Protein AF-A0A520CAX9-F1 (afdb_monomer_lite)

pLDDT: mean 79.21, std 13.74, range [36.41, 93.19]

Foldseek 3Di:
DDQDPLLVLLVVLLVLLLVLVLLLLLLQLVLVLLLVLLCCCQPVVDDPVCSVVSSVVSSVVVCVVVPSVVDDSVVSLCVCLVPPCQLVSLSVLSVDDPVVDDPVSVVSVVSVSVCSVVDDRDCVSVVSNVVSVVSSVVSVVNSVVSVPPPRPPPPPPPVPPPVVCPPCPPDDDDPFWDAKKKWKAADVVVVDHIDIDRDPDDDGDPPIDMDIDIHTPDDDDD

Radius of gyration: 36.96 Å; chains: 1; bounding box: 60×33×117 Å

Structure (mmCIF, N/CA/C/O backbone):
data_AF-A0A520CAX9-F1
#
_entry.id   AF-A0A520CAX9-F1
#
loop_
_atom_site.group_PDB
_atom_site.id
_atom_site.type_symbol
_atom_site.label_atom_id
_atom_site.label_alt_id
_atom_site.label_comp_id
_atom_site.label_asym_id
_atom_site.label_entity_id
_atom_site.label_seq_id
_atom_site.pdbx_PDB_ins_code
_atom_site.Cartn_x
_atom_site.Cartn_y
_atom_site.Cartn_z
_atom_site.occupancy
_atom_site.B_iso_or_equiv
_atom_site.auth_seq_id
_atom_site.auth_comp_id
_atom_site.auth_asym_id
_atom_site.auth_atom_id
_atom_site.pdbx_PDB_model_num
ATOM 1 N N . MET A 1 1 ? -26.763 11.384 16.421 1.00 44.41 1 MET A N 1
ATOM 2 C CA . MET A 1 1 ? -25.773 10.394 16.889 1.00 44.41 1 MET A CA 1
ATOM 3 C C . MET A 1 1 ? -24.519 11.154 17.277 1.00 44.41 1 MET A C 1
ATOM 5 O O . MET A 1 1 ? -23.872 11.709 16.395 1.00 44.41 1 MET A O 1
ATOM 9 N N . GLN A 1 2 ? -24.250 11.301 18.575 1.00 48.00 2 GLN A N 1
ATOM 10 C CA . GLN A 1 2 ? -22.969 11.834 19.042 1.00 48.00 2 GLN A CA 1
ATOM 11 C C . GLN A 1 2 ? -21.940 10.718 18.853 1.00 48.00 2 GLN A C 1
ATOM 13 O O . GLN A 1 2 ? -22.150 9.612 19.332 1.00 48.00 2 GLN A O 1
ATOM 18 N N . LYS A 1 3 ? -20.893 10.965 18.063 1.00 59.03 3 LYS A N 1
ATOM 19 C CA . LYS A 1 3 ? -19.806 9.995 17.897 1.00 59.03 3 LYS A CA 1
ATOM 20 C C . LYS A 1 3 ? -18.967 10.007 19.171 1.00 59.03 3 LYS A C 1
ATOM 22 O O . LYS A 1 3 ? -18.494 11.080 19.543 1.00 59.03 3 LYS A O 1
ATOM 27 N N . THR A 1 4 ? -18.784 8.847 19.792 1.00 77.00 4 THR A N 1
ATOM 28 C CA . THR A 1 4 ? -17.891 8.654 20.942 1.00 77.00 4 THR A CA 1
ATOM 29 C C . THR A 1 4 ? -16.438 8.961 20.567 1.00 77.00 4 THR A C 1
ATOM 31 O O . THR A 1 4 ? -16.042 8.872 19.394 1.00 77.00 4 THR A O 1
ATOM 34 N N . GLU A 1 5 ? -15.630 9.372 21.546 1.00 83.81 5 GLU A N 1
ATOM 35 C CA . GLU A 1 5 ? -14.220 9.710 21.319 1.00 83.81 5 GLU A CA 1
ATOM 36 C C . GLU A 1 5 ? -13.429 8.493 20.816 1.00 83.81 5 GLU A C 1
ATOM 38 O O . GLU A 1 5 ? -12.617 8.621 19.890 1.00 83.81 5 GLU A O 1
ATOM 43 N N . GLY A 1 6 ? -13.746 7.297 21.326 1.00 85.56 6 GLY A N 1
ATOM 44 C CA . GLY A 1 6 ? -13.167 6.030 20.892 1.00 85.56 6 GLY A CA 1
ATOM 45 C C . GLY A 1 6 ? -13.388 5.718 19.412 1.00 85.56 6 GLY A C 1
ATOM 46 O O . GLY A 1 6 ? -12.440 5.374 18.697 1.00 85.56 6 GLY A O 1
ATOM 47 N N . LEU A 1 7 ? -14.609 5.915 18.908 1.00 88.50 7 LEU A N 1
ATOM 48 C CA . LEU A 1 7 ? -14.934 5.686 17.497 1.00 88.50 7 LEU A CA 1
ATOM 49 C C . LEU A 1 7 ? -14.143 6.632 16.586 1.00 88.50 7 LEU A C 1
ATOM 51 O O . LEU A 1 7 ? -13.604 6.218 15.553 1.00 88.50 7 LEU A O 1
ATOM 55 N N . ASN A 1 8 ? -14.031 7.905 16.972 1.00 89.38 8 ASN A N 1
ATOM 56 C CA . ASN A 1 8 ? -13.240 8.887 16.230 1.00 89.38 8 ASN A CA 1
ATOM 57 C C . ASN A 1 8 ? -11.747 8.528 16.231 1.00 89.38 8 ASN A C 1
ATOM 59 O O . ASN A 1 8 ? -11.072 8.680 15.207 1.00 89.38 8 ASN A O 1
ATOM 63 N N . TRP A 1 9 ? -11.226 8.009 17.343 1.00 89.69 9 TRP A N 1
ATOM 64 C CA . TRP A 1 9 ? -9.847 7.538 17.424 1.00 89.69 9 TRP A CA 1
ATOM 65 C C . TRP A 1 9 ? -9.584 6.350 16.489 1.00 89.69 9 TRP A C 1
ATOM 67 O O . TRP A 1 9 ? -8.652 6.413 15.679 1.00 89.69 9 TRP A O 1
ATOM 77 N N . ILE A 1 10 ? -10.445 5.324 16.505 1.00 90.81 10 ILE A N 1
ATOM 78 C CA . ILE A 1 10 ? -10.358 4.179 15.584 1.00 90.81 10 ILE A CA 1
ATOM 79 C C . ILE A 1 10 ? -10.453 4.645 14.124 1.00 90.81 10 ILE A C 1
ATOM 81 O O . ILE A 1 10 ? -9.675 4.206 13.272 1.00 90.81 10 ILE A O 1
ATOM 85 N N . HIS A 1 11 ? -11.357 5.582 13.824 1.00 90.94 11 HIS A N 1
ATOM 86 C CA . HIS A 1 11 ? -11.480 6.169 12.493 1.00 90.94 11 HIS A CA 1
ATOM 87 C C . HIS A 1 11 ? -10.184 6.853 12.044 1.00 90.94 11 HIS A C 1
ATOM 89 O O . HIS A 1 11 ? -9.695 6.598 10.942 1.00 90.94 11 HIS A O 1
ATOM 95 N N . ASN A 1 12 ? -9.586 7.678 12.901 1.00 89.94 12 ASN A N 1
ATOM 96 C CA . ASN A 1 12 ? -8.327 8.355 12.606 1.00 89.94 12 ASN A CA 1
ATOM 97 C C . ASN A 1 12 ? -7.172 7.366 12.412 1.00 89.94 12 ASN A C 1
ATOM 99 O O . ASN A 1 12 ? -6.337 7.558 11.523 1.00 89.94 12 ASN A O 1
ATOM 103 N N . LEU A 1 13 ? -7.125 6.297 13.210 1.00 89.19 13 LEU A N 1
ATOM 104 C CA . LEU A 1 13 ? -6.105 5.259 13.095 1.00 89.19 13 LEU A CA 1
ATOM 105 C C . LEU A 1 13 ? -6.248 4.481 11.779 1.00 89.19 13 LEU A C 1
ATOM 107 O O . LEU A 1 13 ? -5.259 4.309 11.062 1.00 89.19 13 LEU A O 1
ATOM 111 N N . ARG A 1 14 ? -7.481 4.125 11.397 1.00 90.69 14 ARG A N 1
ATOM 112 C CA . ARG A 1 14 ? -7.801 3.525 10.094 1.00 90.69 14 ARG A CA 1
ATOM 113 C C . ARG A 1 14 ? -7.356 4.419 8.939 1.00 90.69 14 ARG A C 1
ATOM 115 O O . ARG A 1 14 ? -6.670 3.956 8.030 1.00 90.69 14 ARG A O 1
ATOM 122 N N . THR A 1 15 ? -7.722 5.697 8.974 1.00 89.00 15 THR A N 1
ATOM 123 C CA . THR A 1 15 ? -7.398 6.655 7.910 1.00 89.00 15 THR A CA 1
ATOM 124 C C . THR A 1 15 ? -5.890 6.826 7.761 1.00 89.00 15 THR A C 1
ATOM 126 O O . THR A 1 15 ? -5.373 6.728 6.649 1.00 89.00 15 THR A O 1
ATOM 129 N N . LYS A 1 16 ? -5.152 6.973 8.870 1.00 88.88 16 LYS A N 1
ATOM 130 C CA . LYS A 1 16 ? -3.681 6.983 8.847 1.00 88.88 16 LYS A CA 1
ATOM 131 C C . LYS A 1 16 ? -3.138 5.709 8.208 1.00 88.88 16 LYS A C 1
ATOM 133 O O . LYS A 1 16 ? -2.288 5.792 7.326 1.00 88.88 16 LYS A O 1
ATOM 138 N N . TRP A 1 17 ? -3.636 4.541 8.607 1.00 88.94 17 TRP A N 1
ATOM 139 C CA . TRP A 1 17 ? -3.165 3.266 8.074 1.00 88.94 17 TRP A CA 1
ATOM 140 C C . TRP A 1 17 ? -3.362 3.151 6.559 1.00 88.94 17 TRP A C 1
ATOM 142 O O . TRP A 1 17 ? -2.426 2.788 5.843 1.00 88.94 17 TRP A O 1
ATOM 152 N N . ILE A 1 18 ? -4.542 3.538 6.069 1.00 89.56 18 ILE A N 1
ATOM 153 C CA . ILE A 1 18 ? -4.872 3.585 4.640 1.00 89.56 18 ILE A CA 1
ATOM 154 C C . ILE A 1 18 ? -3.940 4.551 3.901 1.00 89.56 18 ILE A C 1
ATOM 156 O O . ILE A 1 18 ? -3.357 4.167 2.889 1.00 89.56 18 ILE A O 1
ATOM 160 N N . ILE A 1 19 ? -3.738 5.767 4.421 1.00 90.00 19 ILE A N 1
ATOM 161 C CA . ILE A 1 19 ? -2.861 6.779 3.812 1.00 90.00 19 ILE A CA 1
ATOM 162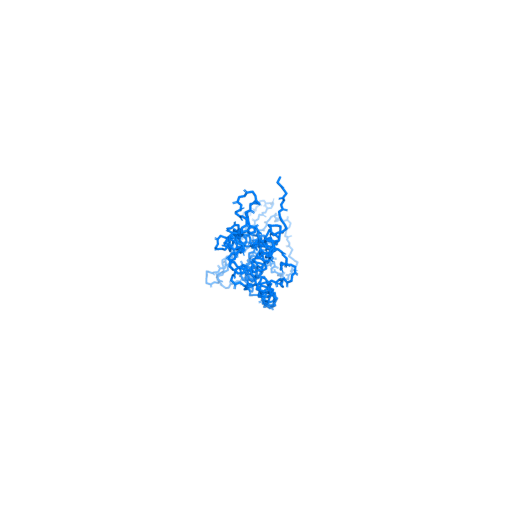 C C . ILE A 1 19 ? -1.419 6.273 3.725 1.00 90.00 19 ILE A C 1
ATOM 164 O O . ILE A 1 19 ? -0.824 6.312 2.651 1.00 90.00 19 ILE A O 1
ATOM 168 N N . PHE A 1 20 ? -0.857 5.750 4.819 1.00 88.88 20 PHE A N 1
ATOM 169 C CA . PHE A 1 20 ? 0.511 5.222 4.817 1.00 88.88 20 PHE A CA 1
ATOM 170 C C . PHE A 1 20 ? 0.667 4.042 3.852 1.00 88.88 20 PHE A C 1
ATOM 172 O O . PHE A 1 20 ? 1.696 3.922 3.181 1.00 88.88 20 PHE A O 1
ATOM 179 N N . ARG A 1 21 ? -0.357 3.188 3.737 1.00 88.50 21 ARG A N 1
ATOM 180 C CA . ARG A 1 21 ? -0.356 2.065 2.795 1.00 88.50 21 ARG A CA 1
ATOM 181 C C . ARG A 1 21 ? -0.415 2.541 1.346 1.00 88.50 21 ARG A C 1
ATOM 183 O O . ARG A 1 21 ? 0.385 2.072 0.543 1.00 88.50 21 ARG A O 1
ATOM 190 N N . LEU A 1 22 ? -1.294 3.492 1.026 1.00 90.06 22 LEU A N 1
ATOM 191 C CA . LEU A 1 22 ? -1.378 4.103 -0.304 1.00 90.06 22 LEU A CA 1
ATOM 192 C C . LEU A 1 22 ? -0.068 4.785 -0.687 1.00 90.06 22 LEU A C 1
ATOM 194 O O . LEU A 1 22 ? 0.450 4.543 -1.772 1.00 90.06 22 LEU A O 1
ATOM 198 N N . LEU A 1 23 ? 0.509 5.570 0.222 1.00 90.38 23 LEU A N 1
ATOM 199 C CA . LEU A 1 23 ? 1.759 6.280 -0.025 1.00 90.38 23 LEU A CA 1
ATOM 200 C C . LEU A 1 23 ? 2.923 5.306 -0.269 1.00 90.38 23 LEU A C 1
ATOM 202 O O . LEU A 1 23 ? 3.737 5.526 -1.163 1.00 90.38 23 LEU A O 1
ATOM 206 N N . SER A 1 24 ? 2.947 4.182 0.455 1.00 89.06 24 SER A N 1
ATOM 207 C CA . SER A 1 24 ? 3.917 3.103 0.224 1.00 89.06 24 SER A CA 1
ATOM 208 C C . SER A 1 24 ? 3.726 2.436 -1.145 1.00 89.06 24 SER A C 1
ATOM 210 O O . SER A 1 24 ? 4.703 2.197 -1.848 1.00 89.06 24 SER A O 1
ATOM 212 N N . ILE A 1 25 ? 2.480 2.158 -1.550 1.00 89.88 25 ILE A N 1
ATOM 213 C CA . ILE A 1 25 ? 2.166 1.569 -2.864 1.00 89.88 25 ILE A CA 1
ATOM 214 C C . ILE A 1 25 ? 2.577 2.515 -3.992 1.00 89.88 25 ILE A C 1
ATOM 216 O O . ILE A 1 25 ? 3.222 2.080 -4.943 1.00 89.88 25 ILE A O 1
ATOM 220 N N . ILE A 1 26 ? 2.258 3.805 -3.868 1.00 91.19 26 ILE A N 1
ATOM 221 C CA . ILE A 1 26 ? 2.639 4.829 -4.844 1.00 91.19 26 ILE A CA 1
ATOM 222 C C . ILE A 1 26 ? 4.163 4.871 -4.977 1.00 91.19 26 ILE A C 1
ATOM 224 O O . ILE A 1 26 ? 4.668 4.758 -6.091 1.00 91.19 26 ILE A O 1
ATOM 228 N N . ALA A 1 27 ? 4.896 4.932 -3.862 1.00 89.88 27 ALA A N 1
ATOM 229 C CA . ALA A 1 27 ? 6.357 4.945 -3.870 1.00 89.88 27 ALA A CA 1
ATOM 230 C C . ALA A 1 27 ? 6.963 3.702 -4.550 1.00 89.88 27 ALA A C 1
ATOM 232 O O . ALA A 1 27 ? 7.859 3.837 -5.381 1.00 89.88 27 ALA A O 1
ATOM 233 N N . ILE A 1 28 ? 6.444 2.503 -4.260 1.00 89.19 28 ILE A N 1
ATOM 234 C CA . ILE A 1 28 ? 6.903 1.254 -4.889 1.00 89.19 28 ILE A CA 1
ATOM 235 C C . ILE A 1 28 ? 6.570 1.235 -6.386 1.00 89.19 28 ILE A C 1
ATOM 237 O O . ILE A 1 28 ? 7.422 0.897 -7.204 1.00 89.19 28 ILE A O 1
ATOM 241 N N . SER A 1 29 ? 5.350 1.622 -6.765 1.00 91.69 29 SER A N 1
ATOM 242 C CA . SER A 1 29 ? 4.950 1.668 -8.176 1.00 91.69 29 SER A CA 1
ATOM 243 C C . SER A 1 29 ? 5.780 2.674 -8.974 1.00 91.69 29 SER A C 1
ATOM 245 O O . SER A 1 29 ? 6.189 2.373 -10.095 1.00 91.69 29 SER A O 1
ATOM 247 N N . LEU A 1 30 ? 6.121 3.820 -8.375 1.00 91.12 30 LEU A N 1
ATOM 248 C CA . LEU A 1 30 ? 7.008 4.814 -8.969 1.00 91.12 30 LEU A CA 1
ATOM 249 C C . LEU A 1 30 ? 8.423 4.252 -9.148 1.00 91.12 30 LEU A C 1
ATOM 251 O O . LEU A 1 30 ? 8.995 4.388 -10.224 1.00 91.12 30 LEU A O 1
ATOM 255 N N . ALA A 1 31 ? 8.959 3.573 -8.131 1.00 89.56 31 ALA A N 1
ATOM 256 C CA . ALA A 1 31 ? 10.270 2.933 -8.188 1.00 89.56 31 ALA A CA 1
ATOM 257 C C . ALA A 1 31 ? 10.360 1.913 -9.338 1.00 89.56 31 ALA A C 1
ATOM 259 O O . ALA A 1 31 ? 11.279 1.967 -10.153 1.00 89.56 31 ALA A O 1
ATOM 260 N N . ILE A 1 32 ? 9.366 1.027 -9.445 1.00 89.75 32 ILE A N 1
ATOM 261 C CA . ILE A 1 32 ? 9.281 0.017 -10.509 1.00 89.75 32 ILE A CA 1
ATOM 262 C C . ILE A 1 32 ? 9.158 0.683 -11.883 1.00 89.75 32 ILE A C 1
ATOM 264 O O . ILE A 1 32 ? 9.851 0.300 -12.824 1.00 89.75 32 ILE A O 1
ATOM 268 N N . THR A 1 33 ? 8.314 1.710 -11.991 1.00 91.06 33 THR A N 1
ATOM 269 C CA . THR A 1 33 ? 8.114 2.456 -13.239 1.00 91.06 33 THR A CA 1
ATOM 270 C C . THR A 1 33 ? 9.400 3.141 -13.689 1.00 91.06 33 THR A C 1
ATOM 272 O O . THR A 1 33 ? 9.735 3.070 -14.867 1.00 91.06 33 THR A O 1
ATOM 275 N N . LEU A 1 34 ? 10.144 3.778 -12.781 1.00 88.00 34 LEU A N 1
ATOM 276 C CA . LEU A 1 34 ? 11.416 4.435 -13.101 1.00 88.00 34 LEU A CA 1
ATOM 277 C C . LEU A 1 34 ? 12.428 3.446 -13.683 1.00 88.00 34 LEU A C 1
ATOM 279 O O . LEU A 1 34 ? 13.004 3.703 -14.736 1.00 88.00 34 LEU A O 1
ATOM 283 N N . VAL A 1 35 ? 12.587 2.281 -13.057 1.00 86.56 35 VAL A N 1
ATOM 284 C CA . VAL A 1 35 ? 13.505 1.249 -13.556 1.00 86.56 35 VAL A CA 1
ATOM 285 C C . VAL A 1 35 ? 13.044 0.701 -14.913 1.00 86.56 35 VAL A C 1
ATOM 287 O O . VAL A 1 35 ? 13.839 0.638 -15.849 1.00 86.56 35 VAL A O 1
ATOM 290 N N . LEU A 1 36 ? 11.759 0.360 -15.061 1.00 86.25 36 LEU A N 1
ATOM 291 C CA . LEU A 1 36 ? 11.204 -0.160 -16.319 1.00 86.25 36 LEU A CA 1
ATOM 292 C C . LEU A 1 36 ? 11.286 0.853 -17.462 1.00 86.25 36 LEU A C 1
ATOM 294 O O . LEU A 1 36 ? 11.638 0.489 -18.578 1.00 86.25 36 LEU A O 1
ATOM 298 N N . SER A 1 37 ? 10.970 2.118 -17.191 1.00 84.38 37 SER A N 1
ATOM 299 C CA . SER A 1 37 ? 11.037 3.195 -18.181 1.00 84.38 37 SER A CA 1
ATOM 300 C C . SER A 1 37 ? 12.469 3.508 -18.594 1.00 84.38 37 SER A C 1
ATOM 302 O O . SER A 1 37 ? 12.716 3.673 -19.785 1.00 84.38 37 SER A O 1
ATOM 304 N N . ALA A 1 38 ? 13.425 3.512 -17.660 1.00 81.88 38 ALA A N 1
ATOM 305 C CA . ALA A 1 38 ? 14.837 3.656 -17.996 1.00 81.88 38 ALA A CA 1
ATOM 306 C C . ALA A 1 38 ? 15.287 2.542 -18.953 1.00 81.88 38 ALA A C 1
ATOM 308 O O . ALA A 1 38 ? 15.941 2.819 -19.953 1.00 81.88 38 ALA A O 1
ATOM 309 N N . ILE A 1 39 ? 14.872 1.300 -18.711 1.00 80.69 39 ILE A N 1
ATOM 310 C CA . ILE A 1 39 ? 15.164 0.167 -19.598 1.00 80.69 39 ILE A CA 1
ATOM 311 C C . ILE A 1 39 ? 14.450 0.326 -20.953 1.00 80.69 39 ILE A C 1
ATOM 313 O O . ILE A 1 39 ? 15.068 0.170 -22.004 1.00 80.69 39 ILE A O 1
ATOM 317 N N . ALA A 1 40 ? 13.163 0.674 -20.950 1.00 81.94 40 ALA A N 1
ATOM 318 C CA . ALA A 1 40 ? 12.345 0.794 -22.157 1.00 81.94 40 ALA A CA 1
ATOM 319 C C . ALA A 1 40 ? 12.811 1.921 -23.094 1.00 81.94 40 ALA A C 1
ATOM 321 O O . ALA A 1 40 ? 12.802 1.755 -24.312 1.00 81.94 40 ALA A O 1
ATOM 322 N N . VAL A 1 41 ? 13.240 3.056 -22.542 1.00 77.19 41 VAL A N 1
ATOM 323 C CA . VAL A 1 41 ? 13.735 4.186 -23.336 1.00 77.19 41 VAL A CA 1
ATOM 324 C C . VAL A 1 41 ? 15.153 3.915 -23.844 1.00 77.19 41 VAL A C 1
ATOM 326 O O . VAL A 1 41 ? 15.408 4.129 -25.024 1.00 77.19 41 VAL A O 1
ATOM 329 N N . ASN A 1 42 ? 16.060 3.402 -23.000 1.00 71.94 42 ASN A N 1
ATOM 330 C CA . ASN A 1 42 ? 17.470 3.230 -23.381 1.00 71.94 42 ASN A CA 1
ATOM 331 C C . ASN A 1 42 ? 17.739 1.980 -24.239 1.00 71.94 42 ASN A C 1
ATOM 333 O O . ASN A 1 42 ? 18.686 1.986 -25.017 1.00 71.94 42 ASN A O 1
ATOM 337 N N . ILE A 1 43 ? 16.954 0.904 -24.094 1.00 71.62 43 ILE A N 1
ATOM 338 C CA . ILE A 1 43 ? 17.200 -0.372 -24.800 1.00 71.62 43 ILE A CA 1
ATOM 339 C C . ILE A 1 43 ? 16.216 -0.583 -25.952 1.00 71.62 43 ILE A C 1
ATOM 341 O O . ILE A 1 43 ? 16.593 -1.041 -27.027 1.00 71.62 43 ILE A O 1
ATOM 345 N N . LEU A 1 44 ? 14.939 -0.276 -25.727 1.00 72.00 44 LEU A N 1
ATOM 346 C CA . LEU A 1 44 ? 13.856 -0.546 -26.678 1.00 72.00 44 LEU A CA 1
ATOM 347 C C . LEU A 1 44 ? 13.441 0.701 -27.477 1.00 72.00 44 LEU A C 1
ATOM 349 O O . LEU A 1 44 ? 12.584 0.592 -28.353 1.00 72.00 44 LEU A O 1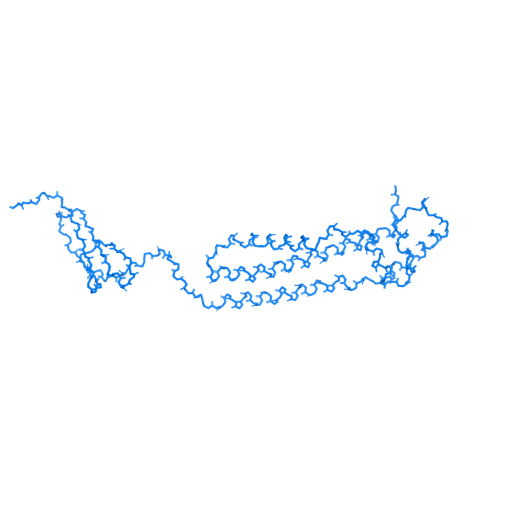
ATOM 353 N N . HIS A 1 45 ? 14.030 1.869 -27.181 1.00 71.56 45 HIS A N 1
ATOM 354 C CA . HIS A 1 45 ? 13.721 3.161 -27.803 1.00 71.56 45 HIS A CA 1
ATOM 355 C C . HIS A 1 45 ? 12.211 3.470 -27.864 1.00 71.56 45 HIS A C 1
ATOM 357 O O . HIS A 1 45 ? 11.706 4.055 -28.827 1.00 71.56 45 HIS A O 1
ATOM 363 N N . LEU A 1 46 ? 11.464 3.052 -26.835 1.00 75.69 46 LEU A N 1
ATOM 364 C CA . LEU A 1 46 ? 10.044 3.371 -26.711 1.00 75.69 46 LEU A CA 1
ATOM 365 C C . LEU A 1 46 ? 9.853 4.853 -26.387 1.00 75.69 46 LEU A C 1
ATOM 367 O O . LEU A 1 46 ? 10.653 5.485 -25.697 1.00 75.69 46 LEU A O 1
ATOM 371 N N . THR A 1 47 ? 8.741 5.412 -26.857 1.00 78.50 47 THR A N 1
ATOM 372 C CA . THR A 1 47 ? 8.402 6.811 -26.603 1.00 78.50 47 THR A CA 1
ATOM 373 C C . THR A 1 47 ? 8.101 7.053 -25.121 1.00 78.50 47 THR A C 1
ATOM 375 O O . THR A 1 47 ? 7.452 6.235 -24.464 1.00 78.50 47 THR A O 1
ATOM 378 N N . ILE A 1 48 ? 8.478 8.231 -24.611 1.00 77.56 48 ILE A N 1
ATOM 379 C CA . ILE A 1 48 ? 8.242 8.669 -23.221 1.00 77.56 48 ILE A CA 1
ATOM 380 C C . ILE A 1 48 ? 6.758 8.620 -22.796 1.00 77.56 48 ILE A C 1
ATOM 382 O O . ILE A 1 48 ? 6.444 8.484 -21.617 1.00 77.56 48 ILE A O 1
ATOM 386 N N . TRP A 1 49 ? 5.831 8.644 -23.758 1.00 83.25 49 TRP A N 1
ATOM 387 C CA . TRP A 1 49 ? 4.390 8.487 -23.535 1.00 83.25 49 TRP A CA 1
ATOM 388 C C . TRP A 1 49 ? 3.990 7.123 -22.952 1.00 83.25 49 TRP A C 1
ATOM 390 O O . TRP A 1 49 ? 2.890 6.981 -22.425 1.00 83.25 49 TRP A O 1
ATOM 400 N N . THR A 1 50 ? 4.873 6.124 -22.996 1.00 81.56 50 THR A N 1
ATOM 401 C CA . THR A 1 50 ? 4.627 4.798 -22.405 1.00 81.56 50 THR A CA 1
ATOM 402 C C . THR A 1 50 ? 4.776 4.780 -20.881 1.00 81.56 50 THR A C 1
ATOM 404 O O . THR A 1 50 ? 4.156 3.952 -20.216 1.00 81.56 50 THR A O 1
ATOM 407 N N . VAL A 1 51 ? 5.520 5.729 -20.302 1.00 86.00 51 VAL A N 1
ATOM 408 C CA . VAL A 1 51 ? 5.767 5.827 -18.853 1.00 86.00 51 VAL A CA 1
ATOM 409 C C . VAL A 1 51 ? 4.481 5.930 -18.018 1.00 86.00 51 VAL A C 1
ATOM 411 O O . VAL A 1 51 ? 4.324 5.121 -17.100 1.00 86.00 51 VAL A O 1
ATOM 414 N N . PRO A 1 52 ? 3.529 6.848 -18.300 1.00 88.25 52 PRO A N 1
ATOM 415 C CA . PRO A 1 52 ? 2.291 6.927 -17.522 1.00 88.25 52 PRO A CA 1
ATOM 416 C C . PRO A 1 52 ? 1.440 5.654 -17.625 1.00 88.25 52 PRO A C 1
ATOM 418 O O . PRO A 1 52 ? 0.782 5.283 -16.653 1.00 88.25 52 PRO A O 1
ATOM 421 N N . LEU A 1 53 ? 1.480 4.951 -18.763 1.00 89.50 53 LEU A N 1
ATOM 422 C CA . LEU A 1 53 ? 0.751 3.694 -18.944 1.00 89.50 53 LEU A CA 1
ATOM 423 C C . LEU A 1 53 ? 1.357 2.566 -18.093 1.00 89.50 53 LEU A C 1
ATOM 425 O O . LEU A 1 53 ? 0.630 1.832 -17.423 1.00 89.50 53 LEU A O 1
ATOM 429 N N . VAL A 1 54 ? 2.689 2.456 -18.064 1.00 88.50 54 VAL A N 1
ATOM 430 C CA . VAL A 1 54 ? 3.397 1.497 -17.198 1.00 88.50 54 VAL A CA 1
ATOM 431 C C . VAL A 1 54 ? 3.127 1.799 -15.724 1.00 88.50 54 VAL A C 1
ATOM 433 O O . VAL A 1 54 ? 2.818 0.887 -14.962 1.00 88.50 54 VAL A O 1
ATOM 436 N N . PHE A 1 55 ? 3.150 3.073 -15.327 1.00 92.31 55 PHE A N 1
ATOM 437 C CA . PHE A 1 55 ? 2.809 3.461 -13.959 1.00 92.31 55 PHE A CA 1
ATOM 438 C C . PHE A 1 55 ? 1.396 3.017 -13.583 1.00 92.31 55 PHE A C 1
ATOM 440 O O . PHE A 1 55 ? 1.211 2.302 -12.600 1.00 92.31 55 PHE A O 1
ATOM 447 N N . LEU A 1 56 ? 0.402 3.373 -14.402 1.00 93.00 56 LEU A N 1
ATOM 448 C CA . LEU A 1 56 ? -0.995 3.069 -14.114 1.00 93.00 56 LEU A CA 1
ATOM 449 C C . LEU A 1 56 ? -1.246 1.559 -14.021 1.00 93.00 56 LEU A C 1
ATOM 451 O O . LEU A 1 56 ? -1.945 1.103 -13.114 1.00 93.00 56 LEU A O 1
ATOM 455 N N . THR A 1 57 ? -0.654 0.776 -14.924 1.00 91.62 57 THR A N 1
ATOM 456 C CA . THR A 1 57 ? -0.784 -0.689 -14.917 1.00 91.62 57 THR A CA 1
ATOM 457 C C . THR A 1 57 ? -0.149 -1.303 -13.670 1.00 91.62 57 THR A C 1
ATOM 459 O O . THR A 1 57 ? -0.814 -2.068 -12.972 1.00 91.62 57 THR A O 1
ATOM 462 N N . VAL A 1 58 ? 1.082 -0.915 -13.316 1.00 92.00 58 VAL A N 1
ATOM 463 C CA . VAL A 1 58 ? 1.777 -1.408 -12.114 1.00 92.00 58 VAL A CA 1
ATOM 464 C C . VAL A 1 58 ? 1.022 -1.029 -10.840 1.00 92.00 58 VAL A C 1
ATOM 466 O O . VAL A 1 58 ? 0.781 -1.891 -9.992 1.00 92.00 58 VAL A O 1
ATOM 469 N N . THR A 1 59 ? 0.596 0.230 -10.698 1.00 92.12 59 THR A N 1
ATOM 470 C CA . THR A 1 59 ? -0.179 0.677 -9.532 1.00 92.12 59 THR A CA 1
ATOM 471 C C . THR A 1 59 ? -1.491 -0.098 -9.414 1.00 92.12 59 THR A C 1
ATOM 473 O O . THR A 1 59 ? -1.838 -0.543 -8.319 1.00 92.12 59 THR A O 1
ATOM 476 N N . THR A 1 60 ? -2.192 -0.322 -10.530 1.00 92.12 60 THR A N 1
ATOM 477 C CA . THR A 1 60 ? -3.451 -1.084 -10.552 1.00 92.12 60 THR A CA 1
ATOM 478 C C . THR A 1 60 ? -3.232 -2.531 -10.120 1.00 92.12 60 THR A C 1
ATOM 480 O O . THR A 1 60 ? -3.954 -3.025 -9.257 1.00 92.12 60 THR A O 1
ATOM 483 N N . ILE A 1 61 ? -2.202 -3.201 -10.645 1.00 93.19 61 ILE A N 1
ATOM 484 C CA . ILE A 1 61 ? -1.864 -4.583 -10.270 1.00 93.19 61 ILE A CA 1
ATOM 485 C C . ILE A 1 61 ? -1.565 -4.679 -8.768 1.00 93.19 61 ILE A C 1
ATOM 487 O O . ILE A 1 61 ? -2.125 -5.534 -8.080 1.00 93.19 61 ILE A O 1
ATOM 491 N N . ILE A 1 62 ? -0.732 -3.780 -8.230 1.00 90.88 62 ILE A N 1
ATOM 492 C CA . ILE A 1 62 ? -0.382 -3.789 -6.802 1.00 90.88 62 ILE A CA 1
ATOM 493 C C . ILE A 1 62 ? -1.623 -3.552 -5.932 1.00 90.88 62 ILE A C 1
ATOM 495 O O . ILE A 1 62 ? -1.791 -4.222 -4.911 1.00 90.88 62 ILE A O 1
ATOM 499 N N . LEU A 1 63 ? -2.506 -2.634 -6.334 1.00 91.25 63 LEU A N 1
ATOM 500 C CA . LEU A 1 63 ? -3.753 -2.354 -5.626 1.00 91.25 63 LEU A CA 1
ATOM 501 C C . LEU A 1 63 ? -4.741 -3.530 -5.659 1.00 91.25 63 LEU A C 1
ATOM 503 O O . LEU A 1 63 ? -5.425 -3.765 -4.666 1.00 91.25 63 LEU A O 1
ATOM 507 N N . LEU A 1 64 ? -4.803 -4.289 -6.757 1.00 90.56 64 LEU A N 1
ATOM 508 C CA . LEU A 1 64 ? -5.642 -5.489 -6.851 1.00 90.56 64 LEU A CA 1
ATOM 509 C C . LEU A 1 64 ? -5.146 -6.609 -5.926 1.00 90.56 64 LEU A C 1
ATOM 511 O O . LEU A 1 64 ? -5.958 -7.267 -5.277 1.00 90.56 64 LEU A O 1
ATOM 515 N N . ILE A 1 65 ? -3.826 -6.797 -5.826 1.00 88.12 65 ILE A N 1
ATOM 516 C CA . ILE A 1 65 ? -3.213 -7.797 -4.934 1.00 88.12 65 ILE A CA 1
ATOM 517 C C . ILE A 1 65 ? -3.342 -7.368 -3.465 1.00 88.12 65 ILE A C 1
ATOM 519 O O . ILE A 1 65 ? -3.610 -8.188 -2.589 1.00 88.12 65 ILE A O 1
ATOM 523 N N . ASN A 1 66 ? -3.169 -6.075 -3.182 1.00 84.44 66 ASN A N 1
ATOM 524 C CA . ASN A 1 66 ? -3.221 -5.504 -1.838 1.00 84.44 66 ASN A CA 1
ATOM 525 C C . ASN A 1 66 ? -4.322 -4.439 -1.720 1.00 84.44 66 ASN A C 1
ATOM 527 O O . ASN A 1 66 ? -4.014 -3.253 -1.558 1.00 84.44 66 ASN A O 1
ATOM 531 N N . PRO A 1 67 ? -5.606 -4.841 -1.734 1.00 85.38 67 PRO A N 1
ATOM 532 C CA . PRO A 1 67 ? -6.718 -3.902 -1.738 1.00 85.38 67 PRO A CA 1
ATOM 533 C C . PRO A 1 67 ? -6.765 -3.121 -0.427 1.00 85.38 67 PRO A C 1
ATOM 535 O O . PRO A 1 67 ? -7.059 -3.662 0.639 1.00 85.38 67 PRO A O 1
ATOM 538 N N . VAL A 1 68 ? -6.478 -1.823 -0.503 1.00 85.25 68 VAL A N 1
ATOM 539 C CA . VAL A 1 68 ? -6.503 -0.927 0.665 1.00 85.25 68 VAL A CA 1
ATOM 540 C C . VAL A 1 68 ? -7.944 -0.640 1.112 1.00 85.25 68 VAL A C 1
ATOM 542 O O . VAL A 1 68 ? -8.208 -0.416 2.287 1.00 85.25 68 VAL A O 1
ATOM 545 N N . TRP A 1 69 ? -8.901 -0.732 0.188 1.00 80.81 69 TRP A N 1
ATOM 546 C CA . TRP A 1 69 ? -10.335 -0.555 0.440 1.00 80.81 69 TRP A CA 1
ATOM 547 C C . TRP A 1 69 ? -10.978 -1.669 1.270 1.00 80.81 69 TRP A C 1
ATOM 549 O O . TRP A 1 69 ? -12.064 -1.461 1.799 1.00 80.81 69 TRP A O 1
ATOM 559 N N . LYS A 1 70 ? -10.329 -2.832 1.416 1.00 84.75 70 LYS A N 1
ATOM 560 C CA . LYS A 1 70 ? -10.851 -3.922 2.256 1.00 84.75 70 LYS A CA 1
ATOM 561 C C . LYS A 1 70 ? -10.587 -3.727 3.751 1.00 84.75 70 LYS A C 1
ATOM 563 O O . LYS A 1 70 ? -11.148 -4.473 4.539 1.00 84.75 70 LYS A O 1
ATOM 568 N N . THR A 1 71 ? -9.766 -2.749 4.144 1.00 85.19 71 THR A N 1
ATOM 569 C CA . THR A 1 71 ? -9.454 -2.494 5.556 1.00 85.19 71 THR A CA 1
ATOM 570 C C . THR A 1 71 ? -10.705 -2.024 6.302 1.00 85.19 71 THR A C 1
ATOM 572 O O . THR A 1 71 ? -11.170 -0.889 6.116 1.00 85.19 71 THR A O 1
ATOM 575 N N . SER A 1 72 ? -11.249 -2.907 7.139 1.00 88.81 72 SER A N 1
ATOM 576 C CA . SER A 1 72 ? -12.444 -2.681 7.952 1.00 88.81 72 SER A CA 1
ATOM 577 C C . SER A 1 72 ? -12.092 -2.078 9.315 1.00 88.81 72 SER A C 1
ATOM 579 O O . SER A 1 72 ? -10.939 -2.102 9.744 1.00 88.81 72 SER A O 1
ATOM 581 N N . TYR A 1 73 ? -13.092 -1.544 10.014 1.00 89.25 73 TYR A N 1
ATOM 582 C CA . TYR A 1 73 ? -12.954 -1.125 11.410 1.00 89.25 73 TYR A CA 1
ATOM 583 C C . TYR A 1 73 ? -12.587 -2.300 12.326 1.00 89.25 73 TYR A C 1
ATOM 585 O O . TYR A 1 73 ? -11.733 -2.135 13.190 1.00 89.25 73 TYR A O 1
ATOM 593 N N . ASN A 1 74 ? -13.110 -3.497 12.043 1.00 89.12 74 ASN A N 1
ATOM 594 C CA . ASN A 1 74 ? -12.796 -4.714 12.801 1.00 89.12 74 ASN A CA 1
ATOM 595 C C . ASN A 1 74 ? -11.323 -5.137 12.666 1.00 89.12 74 ASN A C 1
ATOM 597 O O . ASN A 1 74 ? -10.734 -5.677 13.596 1.00 89.12 74 ASN A O 1
ATOM 601 N N . ASP A 1 75 ? -10.691 -4.879 11.515 1.00 89.38 75 ASP A N 1
ATOM 602 C CA . ASP A 1 75 ? -9.256 -5.158 11.352 1.00 89.38 75 ASP A CA 1
ATOM 603 C C . ASP A 1 75 ? -8.419 -4.242 12.251 1.00 89.38 75 ASP A C 1
ATOM 605 O O . ASP A 1 75 ? -7.363 -4.629 12.751 1.00 89.38 75 ASP A O 1
ATOM 609 N N . VAL A 1 76 ? -8.900 -3.012 12.447 1.00 89.62 76 VAL A N 1
ATOM 610 C CA . VAL A 1 76 ? -8.244 -2.002 13.271 1.00 89.62 76 VAL A CA 1
ATOM 611 C C . VAL A 1 76 ? -8.429 -2.304 14.751 1.00 89.62 76 VAL A C 1
ATOM 613 O O . VAL A 1 76 ? -7.445 -2.261 15.482 1.00 89.62 76 VAL A O 1
ATOM 616 N N . THR A 1 77 ? -9.634 -2.660 15.198 1.00 91.75 77 THR A N 1
ATOM 617 C CA . THR A 1 77 ? -9.865 -3.066 16.594 1.00 91.75 77 THR A CA 1
ATOM 618 C C . THR A 1 77 ? -9.096 -4.333 16.932 1.00 91.75 77 THR A C 1
ATOM 620 O O . THR A 1 77 ? -8.396 -4.357 17.940 1.00 91.75 77 THR A O 1
ATOM 623 N N . ARG A 1 78 ? -9.071 -5.325 16.033 1.00 91.31 78 ARG A N 1
ATOM 624 C CA . ARG A 1 78 ? -8.228 -6.516 16.191 1.00 91.31 78 ARG A CA 1
ATOM 625 C C . ARG A 1 78 ? -6.746 -6.164 16.292 1.00 91.31 78 ARG A C 1
ATOM 627 O O . ARG A 1 78 ? -6.030 -6.748 17.101 1.00 91.31 78 ARG A O 1
ATOM 634 N N . PHE A 1 79 ? -6.253 -5.229 15.482 1.00 90.44 79 PHE A N 1
ATOM 635 C CA . PHE A 1 79 ? -4.873 -4.755 15.602 1.00 90.44 79 PHE A CA 1
ATOM 636 C C . PHE A 1 79 ? -4.617 -4.092 16.964 1.00 90.44 79 PHE A C 1
ATOM 638 O O . PHE A 1 79 ? -3.597 -4.369 17.589 1.00 90.44 79 PHE A O 1
ATOM 645 N N . VAL A 1 80 ? -5.540 -3.245 17.429 1.00 90.50 80 VAL A N 1
ATOM 646 C CA . VAL A 1 80 ? -5.440 -2.557 18.724 1.00 90.50 80 VAL A CA 1
ATOM 647 C C . VAL A 1 80 ? -5.422 -3.565 19.874 1.00 90.50 80 VAL A C 1
ATOM 649 O O . VAL A 1 80 ? -4.511 -3.499 20.692 1.00 90.50 80 VAL A O 1
ATOM 652 N N . ASN A 1 81 ? -6.336 -4.536 19.872 1.00 92.56 81 ASN A N 1
ATOM 653 C CA . ASN A 1 81 ? -6.398 -5.621 20.851 1.00 92.56 81 ASN A CA 1
ATOM 654 C C . ASN A 1 81 ? -5.067 -6.378 20.967 1.00 92.56 81 ASN A C 1
ATOM 656 O O . ASN A 1 81 ? -4.525 -6.523 22.056 1.00 92.56 81 ASN A O 1
ATOM 660 N N . ASN A 1 82 ? -4.480 -6.761 19.828 1.00 90.50 82 ASN A N 1
ATOM 661 C CA . ASN A 1 82 ? -3.208 -7.486 19.817 1.00 90.50 82 ASN A CA 1
ATOM 662 C C . ASN A 1 82 ? -2.009 -6.626 20.248 1.00 90.50 82 ASN A C 1
ATOM 664 O O . ASN A 1 82 ? -0.984 -7.164 20.669 1.00 90.50 82 ASN A O 1
ATOM 668 N N . LYS A 1 83 ? -2.074 -5.302 20.056 1.00 89.38 83 LYS A N 1
ATOM 669 C CA . LYS A 1 83 ? -0.917 -4.414 20.230 1.00 89.38 83 LYS A CA 1
ATOM 670 C C . LYS A 1 83 ? -0.857 -3.750 21.600 1.00 89.38 83 LYS A C 1
ATOM 672 O O . LYS A 1 83 ? 0.250 -3.472 22.063 1.00 89.38 83 LYS A O 1
ATOM 677 N N . TYR A 1 84 ? -2.010 -3.487 22.204 1.00 89.88 84 TYR A N 1
ATOM 678 C CA . TYR A 1 84 ? -2.146 -2.730 23.444 1.00 89.88 84 TYR A CA 1
ATOM 679 C C . TYR A 1 84 ? -2.834 -3.600 24.499 1.00 89.88 84 TYR A C 1
ATOM 681 O O . TYR A 1 84 ? -4.062 -3.673 24.526 1.00 89.88 84 TYR A O 1
ATOM 689 N N . PRO A 1 85 ? -2.075 -4.273 25.381 1.00 88.38 85 PRO A N 1
ATOM 690 C CA . PRO A 1 85 ? -2.651 -5.066 26.465 1.00 88.38 85 PRO A CA 1
ATOM 691 C C . PRO A 1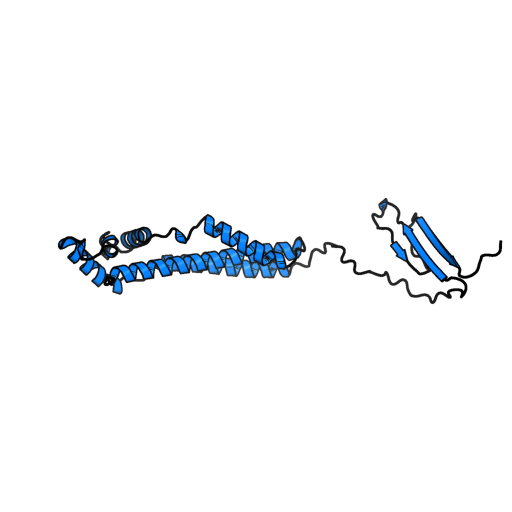 85 ? -3.591 -4.260 27.372 1.00 88.38 85 PRO A C 1
ATOM 693 O O . PRO A 1 85 ? -4.484 -4.828 27.994 1.00 88.38 85 PRO A O 1
ATOM 696 N N . GLU A 1 86 ? -3.422 -2.936 27.425 1.00 89.06 86 GLU A N 1
ATOM 697 C CA . GLU A 1 86 ? -4.225 -2.020 28.234 1.00 89.06 86 GLU A CA 1
ATOM 698 C C . GLU A 1 86 ? -5.697 -1.952 27.798 1.00 89.06 86 GLU A C 1
ATOM 700 O O . GLU A 1 86 ? -6.540 -1.521 28.584 1.00 89.06 86 GLU A O 1
ATOM 705 N N . VAL A 1 87 ? -6.019 -2.379 26.568 1.00 89.69 87 VAL A N 1
ATOM 706 C CA . VAL A 1 87 ? -7.406 -2.429 26.075 1.00 89.69 87 VAL A CA 1
ATOM 707 C C . VAL A 1 87 ? -8.125 -3.740 26.404 1.00 89.69 87 VAL A C 1
ATOM 709 O O . VAL A 1 87 ? -9.303 -3.875 26.078 1.00 89.69 87 VAL A O 1
ATOM 712 N N . GLU A 1 88 ? -7.436 -4.699 27.036 1.00 90.69 88 GLU A N 1
ATOM 713 C CA . GLU A 1 88 ? -8.003 -5.963 27.533 1.00 90.69 88 GLU A CA 1
ATOM 714 C C . GLU A 1 88 ? -8.835 -6.713 26.468 1.00 90.69 88 GLU A C 1
ATOM 716 O O . GLU A 1 88 ? -9.938 -7.184 26.746 1.00 90.69 88 GLU A O 1
ATOM 721 N N . GLU A 1 89 ? -8.337 -6.774 25.222 1.00 89.88 89 GLU A N 1
ATOM 722 C CA . GLU A 1 89 ? -9.014 -7.411 24.068 1.00 89.88 89 GLU A CA 1
ATOM 723 C C . GLU A 1 89 ? -10.451 -6.894 23.810 1.00 89.88 89 GLU A C 1
ATOM 725 O O . GLU A 1 89 ? -11.271 -7.565 23.189 1.00 89.88 89 GLU A O 1
ATOM 730 N N . SER A 1 90 ? -10.769 -5.686 24.282 1.00 91.12 90 SER A N 1
ATOM 731 C CA . SER A 1 90 ? -12.127 -5.129 24.287 1.00 91.12 90 SER A CA 1
ATOM 732 C C . SER A 1 90 ? -12.271 -3.875 23.410 1.00 91.12 90 SER A C 1
ATOM 734 O O . SER A 1 90 ? -13.228 -3.115 23.564 1.00 91.12 90 SER A O 1
ATOM 736 N N . ALA A 1 91 ? -11.357 -3.637 22.459 1.00 90.19 91 ALA A N 1
ATOM 737 C CA . ALA A 1 91 ? -11.410 -2.473 21.566 1.00 90.19 91 ALA A CA 1
ATOM 738 C C . ALA A 1 91 ? -12.632 -2.469 20.631 1.00 90.19 91 ALA A C 1
ATOM 740 O O . ALA A 1 91 ? -13.006 -1.413 20.123 1.00 90.19 91 ALA A O 1
ATOM 741 N N . ASP A 1 92 ? -13.277 -3.618 20.414 1.00 92.06 92 ASP A N 1
ATOM 742 C CA . ASP A 1 92 ? -14.509 -3.720 19.624 1.00 92.06 92 ASP A CA 1
ATOM 743 C C . ASP A 1 92 ? -15.679 -2.948 20.261 1.00 92.06 92 ASP A C 1
ATOM 745 O O . ASP A 1 92 ? -16.550 -2.454 19.545 1.00 92.06 92 ASP A O 1
ATOM 749 N N . LEU A 1 93 ? -15.652 -2.739 21.587 1.00 91.06 93 LEU A N 1
ATOM 750 C CA . LEU A 1 93 ? -16.638 -1.919 22.302 1.00 91.06 93 LEU A CA 1
ATOM 751 C C . LEU A 1 93 ? -16.622 -0.448 21.855 1.00 91.06 93 LEU A C 1
ATOM 753 O O . LEU A 1 93 ? -17.631 0.239 21.981 1.00 91.06 93 LEU A O 1
ATOM 757 N N . LEU A 1 94 ? -15.505 0.035 21.294 1.00 89.62 94 LEU A N 1
ATOM 758 C CA . LEU A 1 94 ? -15.377 1.403 20.774 1.00 89.62 94 LEU A CA 1
ATOM 759 C C . LEU A 1 94 ? -16.146 1.615 19.458 1.00 89.62 94 LEU A C 1
ATOM 761 O O . LEU A 1 94 ? -16.288 2.753 19.012 1.00 89.62 94 LEU A O 1
ATOM 765 N N . LEU A 1 95 ? -16.605 0.537 18.811 1.00 89.62 95 LEU A N 1
ATOM 766 C CA . LEU A 1 95 ? -17.395 0.598 17.576 1.00 89.62 95 LEU A CA 1
ATOM 767 C C . LEU A 1 95 ? -18.905 0.664 17.832 1.00 89.62 95 LEU A C 1
ATOM 769 O O . LEU A 1 95 ? -19.650 1.000 16.911 1.00 89.62 95 LEU A O 1
ATOM 773 N N . LEU A 1 96 ? -19.344 0.323 19.045 1.00 86.94 96 LEU A N 1
ATOM 774 C CA . LEU A 1 96 ? -20.751 0.193 19.423 1.00 86.94 96 LEU A CA 1
ATOM 775 C C . LEU A 1 96 ? -21.296 1.502 20.017 1.00 86.94 96 LEU A C 1
ATOM 777 O O . LEU A 1 96 ? -20.567 2.256 20.666 1.00 86.94 96 LEU A O 1
ATOM 781 N N . ASP A 1 97 ? -22.586 1.768 19.795 1.00 81.62 97 ASP A N 1
ATOM 782 C CA . ASP A 1 97 ? -23.287 2.927 20.368 1.00 81.62 97 ASP A CA 1
ATOM 783 C C . ASP A 1 97 ? -23.628 2.663 21.850 1.00 81.62 97 ASP A C 1
ATOM 785 O O . ASP A 1 97 ? -23.969 1.546 22.242 1.00 81.62 97 ASP A O 1
ATOM 789 N N . ASP A 1 98 ? -23.572 3.706 22.681 1.00 73.62 98 ASP A N 1
ATOM 790 C CA . ASP A 1 98 ? -23.866 3.705 24.122 1.00 73.62 98 ASP A CA 1
ATOM 791 C C . ASP A 1 98 ? -25.184 3.010 24.459 1.00 73.62 98 ASP A C 1
ATOM 793 O O . ASP A 1 98 ? -25.304 2.332 25.482 1.00 73.62 98 ASP A O 1
ATOM 797 N N . LYS A 1 99 ? -26.179 3.183 23.586 1.00 75.62 99 LYS A N 1
ATOM 798 C CA . LYS A 1 99 ? -27.539 2.671 23.781 1.00 75.62 99 LYS A CA 1
ATOM 799 C C . LYS A 1 99 ? -27.649 1.155 23.633 1.00 75.62 99 LYS A C 1
ATOM 801 O O . LYS A 1 99 ? -28.649 0.589 24.064 1.00 75.62 99 LYS A O 1
ATOM 806 N N . GLU A 1 100 ? -26.655 0.517 23.025 1.00 77.25 100 GLU A N 1
ATOM 807 C CA . GLU A 1 100 ? -26.640 -0.922 22.751 1.00 77.25 100 GLU A CA 1
ATOM 808 C C . GLU A 1 100 ? -25.812 -1.704 23.784 1.00 77.25 100 GLU A C 1
ATOM 810 O O . GLU A 1 100 ? -25.859 -2.934 23.815 1.00 77.25 100 GLU A O 1
ATOM 815 N N . LEU A 1 101 ? -25.079 -1.004 24.656 1.00 84.75 101 LEU A N 1
ATOM 816 C CA . LEU A 1 101 ? -24.137 -1.608 25.592 1.00 84.75 101 LEU A CA 1
ATOM 817 C C . LEU A 1 101 ? -24.758 -1.827 26.985 1.00 84.75 101 LEU A C 1
ATOM 819 O O . LEU A 1 101 ? -25.261 -0.881 27.594 1.00 84.75 101 LEU A O 1
ATOM 823 N N . PRO A 1 102 ? -24.669 -3.045 27.555 1.00 90.31 102 PRO A N 1
ATOM 824 C CA . PRO A 1 102 ? -24.924 -3.288 28.972 1.00 90.31 102 PRO A CA 1
ATOM 825 C C . PRO A 1 102 ? -24.035 -2.417 29.870 1.00 90.31 102 PRO A C 1
ATOM 827 O O . PRO A 1 102 ? -22.883 -2.148 29.534 1.00 90.31 102 PRO A O 1
ATOM 830 N N . MET A 1 103 ? -24.522 -2.068 31.063 1.00 89.12 103 MET A N 1
ATOM 831 C CA . MET A 1 103 ? -23.836 -1.174 32.016 1.00 89.12 103 MET A CA 1
ATOM 832 C C . MET A 1 103 ? -22.364 -1.546 32.278 1.00 89.12 103 MET A C 1
ATOM 834 O O . MET A 1 103 ? -21.502 -0.675 32.329 1.00 89.12 103 MET A O 1
ATOM 838 N N . LEU A 1 104 ? -22.042 -2.839 32.394 1.00 90.38 104 LEU A N 1
ATOM 839 C CA . LEU A 1 104 ? -20.657 -3.286 32.591 1.00 90.38 104 LEU A CA 1
ATOM 840 C C . LEU A 1 104 ? -19.759 -2.990 31.376 1.00 90.38 104 LEU A C 1
ATOM 842 O O . LEU A 1 104 ? -18.602 -2.615 31.539 1.00 90.38 104 LEU A O 1
ATOM 846 N N . GLN A 1 105 ? -20.290 -3.141 30.160 1.00 90.00 105 GLN A N 1
ATOM 847 C CA . GLN A 1 105 ? -19.545 -2.858 28.932 1.00 90.00 105 GLN A CA 1
ATOM 848 C C . GLN A 1 105 ? -19.349 -1.353 28.729 1.00 90.00 105 GLN A C 1
ATOM 850 O O . GLN A 1 105 ? -18.313 -0.952 28.207 1.00 90.00 105 GLN A O 1
ATOM 855 N N . GLN A 1 106 ? -20.287 -0.524 29.201 1.00 89.25 106 GLN A N 1
ATOM 856 C CA . GLN A 1 106 ? -20.109 0.931 29.246 1.00 89.25 106 GLN A CA 1
ATOM 857 C C . GLN A 1 106 ? -18.919 1.303 30.142 1.00 89.25 106 GLN A C 1
ATOM 859 O O . GLN A 1 106 ? -18.014 1.988 29.682 1.00 89.25 106 GLN A O 1
ATOM 864 N N . PHE A 1 107 ? -18.829 0.744 31.357 1.00 89.94 107 PHE A N 1
ATOM 865 C CA . PHE A 1 107 ? -17.668 0.974 32.231 1.00 89.94 107 PHE A CA 1
ATOM 866 C C . PHE A 1 107 ? -16.343 0.512 31.613 1.00 89.94 107 PHE A C 1
ATOM 868 O O . PHE A 1 107 ? -15.337 1.214 31.721 1.00 89.94 107 PHE A O 1
ATOM 875 N N . GLN A 1 108 ? -16.323 -0.657 30.963 1.00 91.12 108 GLN A N 1
ATOM 876 C CA . GLN A 1 108 ? -15.117 -1.143 30.289 1.00 91.12 108 GLN A CA 1
ATOM 877 C C . GLN A 1 108 ? -14.702 -0.206 29.152 1.00 91.12 108 GLN A C 1
ATOM 879 O O . GLN A 1 108 ? -13.521 0.097 28.995 1.00 91.12 108 GLN A O 1
ATOM 884 N N . ARG A 1 109 ? -15.666 0.284 28.373 1.00 89.88 109 ARG A N 1
ATOM 885 C CA . ARG A 1 109 ? -15.406 1.238 27.299 1.00 89.88 109 ARG A CA 1
ATOM 886 C C . ARG A 1 109 ? -14.866 2.561 27.838 1.00 89.88 109 ARG A C 1
ATOM 888 O O . ARG A 1 109 ? -13.856 3.026 27.323 1.00 89.88 109 ARG A O 1
ATOM 895 N N . ASP A 1 110 ? -15.459 3.114 28.892 1.00 89.44 110 ASP A N 1
ATOM 896 C CA . ASP A 1 110 ? -15.008 4.370 29.506 1.00 89.44 110 ASP A CA 1
ATOM 897 C C . ASP A 1 110 ? -13.572 4.242 30.053 1.00 89.44 110 ASP A C 1
ATOM 899 O O . ASP A 1 110 ? -12.745 5.144 29.897 1.00 89.44 110 ASP A O 1
ATOM 903 N N . LYS A 1 111 ? -13.232 3.078 30.628 1.00 90.69 111 LYS A N 1
ATOM 904 C CA . LYS A 1 111 ? -11.860 2.742 31.041 1.00 90.69 111 LYS A CA 1
ATOM 905 C C . LYS A 1 111 ? -10.898 2.738 29.850 1.00 90.69 111 LYS A C 1
ATOM 907 O O . LYS A 1 111 ? -9.808 3.294 29.957 1.00 90.69 111 LYS A O 1
ATOM 912 N N . ILE A 1 112 ? -11.284 2.135 28.724 1.00 91.38 112 ILE A N 1
ATOM 913 C CA . ILE A 1 112 ? -10.462 2.115 27.504 1.00 91.38 112 ILE A CA 1
ATOM 914 C C . ILE A 1 112 ? -10.291 3.533 26.951 1.00 91.38 112 ILE A C 1
ATOM 916 O O . ILE A 1 112 ? -9.168 3.925 26.634 1.00 91.38 112 ILE A O 1
ATOM 920 N N . GLU A 1 113 ? -11.367 4.321 26.871 1.00 90.00 113 GLU A N 1
ATOM 921 C CA . GLU A 1 113 ? -11.326 5.700 26.372 1.00 90.00 113 GLU A CA 1
ATOM 922 C C . GLU A 1 113 ? -10.390 6.586 27.199 1.00 90.00 113 GLU A C 1
ATOM 924 O O . GLU A 1 113 ? -9.611 7.348 26.626 1.00 90.00 113 GLU A O 1
ATOM 929 N N . ALA A 1 114 ? -10.355 6.409 28.523 1.00 89.44 114 ALA A N 1
ATOM 930 C CA . ALA A 1 114 ? -9.410 7.110 29.390 1.00 89.44 114 ALA A CA 1
ATOM 931 C C . ALA A 1 114 ? -7.935 6.768 29.094 1.00 89.44 114 ALA A C 1
ATOM 933 O O . ALA A 1 114 ? -7.047 7.591 29.329 1.00 89.44 114 ALA A O 1
ATOM 934 N N . VAL A 1 115 ? -7.653 5.574 28.562 1.00 89.25 115 VAL A N 1
ATOM 935 C CA . VAL A 1 115 ? -6.290 5.119 28.244 1.00 89.25 115 VAL A CA 1
ATOM 936 C C . VAL A 1 115 ? -5.863 5.535 26.830 1.00 89.25 115 VAL A C 1
ATOM 938 O O . VAL A 1 115 ? -4.669 5.750 26.605 1.00 89.25 115 VAL A O 1
ATOM 941 N N . ILE A 1 116 ? -6.799 5.738 25.891 1.00 87.31 116 ILE A N 1
ATOM 942 C CA . ILE A 1 116 ? -6.526 6.115 24.486 1.00 87.31 116 ILE A CA 1
ATOM 943 C C . ILE A 1 116 ? -5.474 7.233 24.331 1.00 87.31 116 ILE A C 1
ATOM 945 O O . ILE A 1 116 ? -4.559 7.058 23.519 1.00 87.31 116 ILE A O 1
ATOM 949 N N . PRO A 1 117 ? -5.522 8.357 25.079 1.00 84.94 117 PRO A N 1
ATOM 950 C CA . PRO A 1 117 ? -4.536 9.433 24.942 1.00 84.94 117 PRO A CA 1
ATOM 951 C C . PRO A 1 117 ? -3.105 9.020 25.307 1.00 84.94 117 PRO A C 1
ATOM 953 O O . PRO A 1 117 ? -2.146 9.608 24.807 1.00 84.94 117 PRO A O 1
ATOM 956 N N . SER A 1 118 ? -2.954 8.014 26.171 1.00 84.62 118 SER A N 1
ATOM 957 C CA . SER A 1 118 ? -1.654 7.494 26.605 1.00 84.62 118 SER A CA 1
ATOM 958 C C . SER A 1 118 ? -1.093 6.413 25.674 1.00 84.62 118 SER A C 1
ATOM 960 O O . SER A 1 118 ? 0.110 6.136 25.704 1.00 84.62 118 SER A O 1
ATOM 962 N N . LEU A 1 119 ? -1.924 5.848 24.788 1.00 84.00 119 LEU A N 1
ATOM 963 C CA . LEU A 1 119 ? -1.487 4.867 23.799 1.00 84.00 119 LEU A CA 1
ATOM 964 C C . LEU A 1 119 ? -0.573 5.523 22.755 1.00 84.00 119 LEU A C 1
ATOM 966 O O . LEU A 1 119 ? -0.962 6.401 21.979 1.00 84.00 119 LEU A O 1
ATOM 970 N N . GLN A 1 120 ? 0.673 5.057 22.686 1.00 77.75 120 GLN A N 1
ATOM 971 C CA . GLN A 1 120 ? 1.614 5.514 21.665 1.00 77.75 120 GLN A CA 1
ATOM 972 C C . GLN A 1 120 ? 1.162 5.062 20.276 1.00 77.75 120 GLN A C 1
ATOM 974 O O . GLN A 1 120 ? 0.840 3.895 20.078 1.00 77.75 120 GLN A O 1
ATOM 979 N N . ASN A 1 121 ? 1.227 5.952 19.279 1.00 74.75 121 ASN A N 1
ATOM 980 C CA . ASN A 1 121 ? 0.920 5.589 17.892 1.00 74.75 121 ASN A CA 1
ATOM 981 C C . ASN A 1 121 ? 1.792 4.401 17.422 1.00 74.75 121 ASN A C 1
ATOM 983 O O . ASN A 1 121 ? 3.017 4.432 17.591 1.00 74.75 121 ASN A O 1
ATOM 987 N N . PRO A 1 122 ? 1.203 3.391 16.762 1.00 74.81 122 PRO A N 1
ATOM 988 C CA . PRO A 1 122 ? 1.914 2.169 16.407 1.00 74.81 122 PRO A CA 1
ATOM 989 C C . PRO A 1 122 ? 3.013 2.449 15.371 1.00 74.81 122 PRO A C 1
ATOM 991 O O . PRO A 1 122 ? 2.758 2.934 14.264 1.00 74.81 122 PRO A O 1
ATOM 994 N N . LYS A 1 123 ? 4.262 2.111 15.718 1.00 75.56 123 LYS A N 1
ATOM 995 C CA . LYS A 1 123 ? 5.442 2.300 14.849 1.00 75.56 123 LYS A CA 1
ATOM 996 C C . LYS A 1 123 ? 5.371 1.464 13.564 1.00 75.56 123 LYS A C 1
ATOM 998 O O . LYS A 1 123 ? 5.901 1.879 12.535 1.00 75.56 123 LYS A O 1
ATOM 1003 N N . GLU A 1 124 ? 4.673 0.331 13.597 1.00 73.94 124 GLU A N 1
ATOM 1004 C CA . GLU A 1 124 ? 4.520 -0.597 12.466 1.00 73.94 124 GLU A CA 1
ATOM 1005 C C . GLU A 1 124 ? 3.831 0.036 11.254 1.00 73.94 124 GLU A C 1
ATOM 1007 O O . GLU A 1 124 ? 4.197 -0.253 10.113 1.00 73.94 124 GLU A O 1
ATOM 1012 N N . ILE A 1 125 ? 2.895 0.963 11.487 1.00 72.88 125 ILE A N 1
ATOM 1013 C CA . ILE A 1 125 ? 2.223 1.697 10.408 1.00 72.88 125 ILE A CA 1
ATOM 1014 C C . ILE A 1 125 ? 3.237 2.556 9.637 1.00 72.88 125 ILE A C 1
ATOM 1016 O O . ILE A 1 125 ? 3.168 2.652 8.412 1.00 72.88 125 ILE A O 1
ATOM 1020 N N . LYS A 1 126 ? 4.219 3.132 10.341 1.00 75.25 126 LYS A N 1
ATOM 1021 C CA . LYS A 1 126 ? 5.283 3.941 9.734 1.00 75.25 126 LYS A CA 1
ATOM 1022 C C . LYS A 1 126 ? 6.382 3.076 9.115 1.00 75.25 126 LYS A C 1
ATOM 1024 O O . LYS A 1 126 ? 6.938 3.463 8.100 1.00 75.25 126 LYS A O 1
ATOM 1029 N N . GLY A 1 127 ? 6.679 1.895 9.660 1.00 74.94 127 GLY A N 1
ATOM 1030 C CA . GLY A 1 127 ? 7.757 1.024 9.163 1.00 74.94 127 GLY A CA 1
ATOM 1031 C C . GLY A 1 127 ? 7.682 0.735 7.657 1.00 74.94 127 GLY A C 1
ATOM 1032 O O . GLY A 1 127 ? 8.691 0.798 6.954 1.00 74.94 127 GLY A O 1
ATOM 1033 N N . LYS A 1 128 ? 6.469 0.512 7.133 1.00 77.31 128 LYS A N 1
ATOM 1034 C CA . LYS A 1 128 ? 6.258 0.220 5.706 1.00 77.31 128 LYS A CA 1
ATOM 1035 C C . LYS A 1 128 ? 6.666 1.378 4.791 1.00 77.31 128 LYS A C 1
ATOM 1037 O O . LYS A 1 128 ? 7.252 1.122 3.739 1.00 77.31 128 LYS A O 1
ATOM 1042 N N . ILE A 1 129 ? 6.462 2.631 5.205 1.00 83.38 129 ILE A N 1
ATOM 1043 C CA . ILE A 1 129 ? 6.830 3.778 4.367 1.00 83.38 129 ILE A CA 1
ATOM 1044 C C . ILE A 1 129 ? 8.344 3.944 4.251 1.00 83.38 129 ILE A C 1
ATOM 1046 O O . ILE A 1 129 ? 8.830 4.282 3.179 1.00 83.38 129 ILE A O 1
ATOM 1050 N N . TYR A 1 130 ? 9.096 3.643 5.314 1.00 84.75 130 TYR A N 1
ATOM 1051 C CA . TYR A 1 130 ? 10.557 3.708 5.282 1.00 84.75 130 TYR A CA 1
ATOM 1052 C C . TYR A 1 130 ? 11.135 2.676 4.318 1.00 84.75 130 TYR A C 1
ATOM 1054 O O . TYR A 1 130 ? 12.020 3.003 3.533 1.00 84.75 130 TYR A O 1
ATOM 1062 N N . SER A 1 131 ? 10.591 1.454 4.321 1.00 84.62 131 SER A N 1
ATOM 1063 C CA . SER A 1 131 ? 10.998 0.429 3.356 1.00 84.62 131 SER A CA 1
ATOM 1064 C C . SER A 1 131 ? 10.686 0.841 1.913 1.00 84.62 131 SER A C 1
ATOM 1066 O O . SER A 1 131 ? 11.541 0.718 1.041 1.00 84.62 131 SER A O 1
ATOM 1068 N N . ALA A 1 132 ? 9.505 1.418 1.666 1.00 86.94 132 ALA A N 1
ATOM 1069 C CA . ALA A 1 132 ? 9.125 1.912 0.347 1.00 86.94 132 ALA A CA 1
ATOM 1070 C C . ALA A 1 132 ? 10.005 3.091 -0.107 1.00 86.94 132 ALA A C 1
ATOM 1072 O O . ALA A 1 132 ? 10.419 3.143 -1.263 1.00 86.94 132 ALA A O 1
ATOM 1073 N N . ALA A 1 133 ? 10.341 4.005 0.806 1.00 87.75 133 ALA A N 1
ATOM 1074 C CA . ALA A 1 133 ? 11.245 5.119 0.538 1.00 87.75 133 ALA A CA 1
ATOM 1075 C C . ALA A 1 133 ? 12.662 4.634 0.202 1.00 87.75 133 ALA A C 1
ATOM 1077 O O . ALA A 1 133 ? 13.265 5.128 -0.746 1.00 87.75 133 ALA A O 1
ATOM 1078 N N . LEU A 1 134 ? 13.174 3.631 0.922 1.00 89.94 134 LEU A N 1
ATOM 1079 C CA . LEU A 1 134 ? 14.476 3.031 0.630 1.00 89.94 134 LEU A CA 1
ATOM 1080 C C . LEU A 1 134 ? 14.500 2.393 -0.767 1.00 89.94 134 LEU A C 1
ATOM 1082 O O . LEU A 1 134 ? 15.435 2.625 -1.529 1.00 89.94 134 LEU A O 1
ATOM 1086 N N . ILE A 1 135 ? 13.450 1.647 -1.129 1.00 89.62 135 ILE A N 1
ATOM 1087 C CA . ILE A 1 135 ? 13.301 1.054 -2.468 1.00 89.62 135 ILE A CA 1
ATOM 1088 C C . ILE A 1 135 ? 13.290 2.144 -3.547 1.00 89.62 135 ILE A C 1
ATOM 1090 O O . ILE A 1 135 ? 13.951 1.995 -4.572 1.00 89.62 135 ILE A O 1
ATOM 1094 N N . LEU A 1 136 ? 12.585 3.254 -3.311 1.00 88.62 136 LEU A N 1
ATOM 1095 C CA . LEU A 1 136 ? 12.546 4.391 -4.230 1.00 88.62 136 LEU A CA 1
ATOM 1096 C C . LEU A 1 136 ? 13.940 5.007 -4.412 1.00 88.62 136 LEU A C 1
ATOM 1098 O O . LEU A 1 136 ? 14.359 5.232 -5.545 1.00 88.62 136 LEU A O 1
ATOM 1102 N N . ILE A 1 137 ? 14.691 5.216 -3.327 1.00 90.38 137 ILE A N 1
ATOM 1103 C CA . ILE A 1 137 ? 16.067 5.737 -3.392 1.00 90.38 137 ILE A CA 1
ATOM 1104 C C . ILE A 1 137 ? 16.961 4.807 -4.224 1.00 90.38 137 ILE A C 1
ATOM 1106 O O . ILE A 1 137 ? 17.665 5.269 -5.121 1.00 90.38 137 ILE A O 1
ATOM 1110 N N . ILE A 1 138 ? 16.897 3.496 -3.980 1.00 90.50 138 ILE A N 1
ATOM 1111 C CA . ILE A 1 138 ? 17.664 2.499 -4.742 1.00 90.50 138 ILE A CA 1
ATOM 1112 C C . ILE A 1 138 ? 17.272 2.528 -6.226 1.00 90.50 138 ILE A C 1
ATOM 1114 O O . ILE A 1 138 ? 18.142 2.482 -7.098 1.00 90.50 138 ILE A O 1
ATOM 1118 N N . ALA A 1 139 ? 15.978 2.644 -6.526 1.00 89.19 139 ALA A N 1
ATOM 1119 C CA . ALA A 1 139 ? 15.477 2.732 -7.892 1.00 89.19 139 ALA A CA 1
ATOM 1120 C C . ALA A 1 139 ? 15.937 4.009 -8.605 1.00 89.19 139 ALA A C 1
ATOM 1122 O O . ALA A 1 139 ? 16.314 3.936 -9.771 1.00 89.19 139 ALA A O 1
ATOM 1123 N N . LEU A 1 140 ? 15.976 5.157 -7.920 1.00 88.69 140 LEU A N 1
ATOM 1124 C CA . LEU A 1 140 ? 16.515 6.403 -8.473 1.00 88.69 140 LEU A CA 1
ATOM 1125 C C . LEU A 1 140 ? 17.998 6.271 -8.817 1.00 88.69 140 LEU A C 1
ATOM 1127 O O . LEU A 1 140 ? 18.401 6.628 -9.922 1.00 88.69 140 LEU A O 1
ATOM 1131 N N . ILE A 1 141 ? 18.799 5.722 -7.899 1.00 88.38 141 ILE A N 1
ATOM 1132 C CA . ILE A 1 141 ? 20.235 5.496 -8.120 1.00 88.38 141 ILE A CA 1
ATOM 1133 C C . ILE A 1 141 ? 20.442 4.546 -9.306 1.00 88.38 141 ILE A C 1
ATOM 1135 O O . ILE A 1 141 ? 21.253 4.823 -10.189 1.00 88.38 141 ILE A O 1
ATOM 1139 N N . SER A 1 142 ? 19.667 3.461 -9.362 1.00 84.25 142 SER A N 1
ATOM 1140 C CA . SER A 1 142 ? 19.738 2.474 -10.444 1.00 84.25 142 SER A CA 1
ATOM 1141 C C . SER A 1 142 ? 19.328 3.080 -11.786 1.00 84.25 142 SER A C 1
ATOM 1143 O O . SER A 1 142 ? 20.043 2.937 -12.772 1.00 84.25 142 SER A O 1
ATOM 1145 N N . SER A 1 143 ? 18.215 3.817 -11.822 1.00 83.44 143 SER A N 1
ATOM 1146 C CA . SER A 1 143 ? 17.728 4.510 -13.017 1.00 83.44 143 SER A CA 1
ATOM 1147 C C . SER A 1 143 ? 18.737 5.539 -13.523 1.00 83.44 143 SER A C 1
ATOM 1149 O O . SER A 1 143 ? 18.958 5.640 -14.730 1.00 83.44 143 SER A O 1
ATOM 1151 N N . TYR A 1 144 ? 19.372 6.287 -12.618 1.00 84.38 144 TYR A N 1
ATOM 1152 C CA . TYR A 1 144 ? 20.425 7.230 -12.976 1.00 84.38 144 TYR A CA 1
ATOM 1153 C C . TYR A 1 144 ? 21.651 6.506 -13.544 1.00 84.38 144 TYR A C 1
ATOM 1155 O O . TYR A 1 144 ? 22.165 6.907 -14.586 1.00 84.38 144 TYR A O 1
ATOM 1163 N N . GLY A 1 145 ? 22.075 5.400 -12.926 1.00 82.62 145 GLY A N 1
ATOM 1164 C CA . GLY A 1 145 ? 23.158 4.559 -13.440 1.00 82.62 145 GLY A CA 1
ATOM 1165 C C . GLY A 1 145 ? 22.883 4.036 -14.853 1.00 82.62 145 GLY A C 1
ATOM 1166 O O . GLY A 1 145 ? 23.740 4.158 -15.723 1.00 82.62 145 GLY A O 1
ATOM 1167 N N . ILE A 1 146 ? 21.665 3.544 -15.110 1.00 80.12 146 ILE A N 1
ATOM 1168 C CA . ILE A 1 146 ? 21.240 3.050 -16.431 1.00 80.12 146 ILE A CA 1
ATOM 1169 C C . ILE A 1 146 ? 21.309 4.163 -17.485 1.00 80.12 146 ILE A C 1
ATOM 1171 O O . ILE A 1 146 ? 21.791 3.923 -18.585 1.00 80.12 146 ILE A O 1
ATOM 1175 N N . SER A 1 147 ? 20.916 5.394 -17.141 1.00 73.50 147 SER A N 1
ATOM 1176 C CA . SER A 1 147 ? 20.979 6.541 -18.066 1.00 73.50 147 SER A CA 1
ATOM 1177 C C . SER A 1 147 ? 22.400 6.987 -18.440 1.00 73.50 147 SER A C 1
ATOM 1179 O O . SER A 1 147 ? 22.578 7.773 -19.367 1.00 73.50 147 SER A O 1
ATOM 1181 N N . LYS A 1 148 ? 23.423 6.530 -17.704 1.00 76.81 148 LYS A N 1
ATOM 1182 C CA . LYS A 1 148 ? 24.839 6.814 -17.989 1.00 76.81 148 LYS A CA 1
ATOM 1183 C C . LYS A 1 148 ? 25.512 5.728 -18.816 1.00 76.81 148 LYS A C 1
ATOM 1185 O O . LYS A 1 148 ? 26.650 5.926 -19.238 1.00 76.81 148 LYS A O 1
ATOM 1190 N N . ILE A 1 149 ? 24.838 4.602 -19.044 1.00 73.69 149 ILE A N 1
ATOM 1191 C CA . ILE A 1 149 ? 25.323 3.588 -19.972 1.00 73.69 149 ILE A CA 1
ATOM 1192 C C . ILE A 1 149 ? 25.265 4.227 -21.363 1.00 73.69 149 ILE A C 1
ATOM 1194 O O . ILE A 1 149 ? 24.198 4.712 -21.742 1.00 73.69 149 ILE A O 1
ATOM 1198 N N . PRO A 1 150 ? 26.389 4.300 -22.104 1.00 67.50 150 PRO A N 1
ATOM 1199 C CA . PRO A 1 150 ? 26.368 4.837 -23.455 1.00 67.50 150 PRO A CA 1
ATOM 1200 C C . PRO A 1 150 ? 25.322 4.060 -24.242 1.00 67.50 150 PRO A C 1
ATOM 1202 O O . PRO A 1 150 ? 25.358 2.827 -24.231 1.00 67.50 150 PRO A O 1
ATOM 1205 N N . GLU A 1 151 ? 24.380 4.782 -24.859 1.00 62.69 151 GLU A N 1
ATOM 1206 C CA . GLU A 1 151 ? 23.328 4.185 -25.676 1.00 62.69 151 GLU A CA 1
ATOM 1207 C C . GLU A 1 151 ? 23.974 3.127 -26.565 1.00 62.69 151 GLU A C 1
ATOM 1209 O O . GLU A 1 151 ? 24.870 3.421 -27.368 1.00 62.69 151 GLU A O 1
ATOM 1214 N N . ILE A 1 152 ? 23.548 1.873 -26.390 1.00 56.47 152 ILE A N 1
ATOM 1215 C CA . ILE A 1 152 ? 23.794 0.860 -27.401 1.00 56.47 152 ILE A CA 1
ATOM 1216 C C . ILE A 1 152 ? 23.039 1.413 -28.591 1.00 56.47 152 ILE A C 1
ATOM 1218 O O . ILE A 1 152 ? 21.814 1.361 -28.606 1.00 56.47 152 ILE A O 1
ATOM 1222 N N . LYS A 1 153 ? 23.768 2.047 -29.516 1.00 51.31 153 LYS A N 1
ATOM 1223 C CA . LYS A 1 153 ? 23.220 2.603 -30.745 1.00 51.31 153 LYS A CA 1
ATOM 1224 C C . LYS A 1 153 ? 22.575 1.451 -31.493 1.00 51.31 153 LYS A C 1
ATOM 1226 O O . LYS A 1 153 ? 23.203 0.802 -32.328 1.00 51.31 153 LYS A O 1
ATOM 1231 N N . HIS A 1 154 ? 21.316 1.171 -31.192 1.00 47.47 154 HIS A N 1
ATOM 1232 C CA . HIS A 1 154 ? 20.482 0.537 -32.165 1.00 47.47 154 HIS A CA 1
ATOM 1233 C C . HIS A 1 154 ? 20.379 1.597 -33.246 1.00 47.47 154 HIS A C 1
ATOM 1235 O O . HIS A 1 154 ? 19.902 2.706 -33.002 1.00 47.47 154 HIS A O 1
ATOM 1241 N N . ASN A 1 155 ? 20.903 1.283 -34.427 1.00 43.19 155 ASN A N 1
ATOM 1242 C CA . ASN A 1 155 ? 20.554 1.992 -35.644 1.00 43.19 155 ASN A CA 1
ATOM 1243 C C . ASN A 1 155 ? 19.053 1.762 -35.886 1.00 43.19 155 ASN A C 1
ATOM 1245 O O . ASN A 1 155 ? 18.648 1.095 -36.833 1.00 43.19 155 ASN A O 1
ATOM 1249 N N . GLN A 1 156 ? 18.200 2.289 -35.005 1.00 41.47 156 GLN A N 1
ATOM 1250 C CA . GLN A 1 156 ? 16.929 2.797 -35.441 1.00 41.47 156 GLN A CA 1
ATOM 1251 C C . GLN A 1 156 ? 17.305 3.799 -36.506 1.00 41.47 156 GLN A C 1
ATOM 1253 O O . GLN A 1 156 ? 17.986 4.787 -36.234 1.00 41.47 156 GLN A O 1
ATOM 1258 N N . ASN A 1 157 ? 16.928 3.461 -37.731 1.00 41.44 157 ASN A N 1
ATOM 1259 C CA . ASN A 1 157 ? 16.954 4.340 -38.872 1.00 41.44 157 ASN A CA 1
ATOM 1260 C C . ASN A 1 157 ? 16.089 5.565 -38.542 1.00 41.44 157 ASN A C 1
ATOM 1262 O O . ASN A 1 157 ? 14.979 5.725 -39.044 1.00 41.44 157 ASN A O 1
ATOM 1266 N N . GLN A 1 158 ? 16.617 6.467 -37.714 1.00 38.47 158 GLN A N 1
ATOM 1267 C CA . GLN A 1 158 ? 16.478 7.874 -37.972 1.00 38.47 158 GLN A CA 1
ATOM 1268 C C . GLN A 1 158 ? 16.918 7.998 -39.416 1.00 38.47 158 GLN A C 1
ATOM 1270 O O . GLN A 1 158 ? 18.090 7.845 -39.753 1.00 38.47 158 GLN A O 1
ATOM 1275 N N . THR A 1 159 ? 15.945 8.219 -40.288 1.00 40.03 159 THR A N 1
ATOM 1276 C CA . THR A 1 159 ? 16.196 8.703 -41.637 1.00 40.03 159 THR A CA 1
ATOM 1277 C C . THR A 1 159 ? 16.667 10.153 -41.507 1.00 40.03 159 THR A C 1
ATOM 1279 O O . THR A 1 159 ? 16.095 11.079 -42.067 1.00 40.03 159 THR A O 1
ATOM 1282 N N . THR A 1 160 ? 17.722 10.373 -40.725 1.00 36.41 160 THR A N 1
ATOM 1283 C CA . THR A 1 160 ? 18.697 11.393 -41.026 1.00 36.41 160 THR A CA 1
ATOM 1284 C C . THR A 1 160 ? 19.249 10.922 -42.352 1.00 36.41 160 THR A C 1
ATOM 1286 O O . THR A 1 160 ? 19.908 9.886 -42.427 1.00 36.41 160 THR A O 1
ATOM 1289 N N . LYS A 1 161 ? 18.883 11.621 -43.429 1.00 41.69 161 LYS A N 1
ATOM 1290 C CA . LYS A 1 161 ? 19.667 11.610 -44.658 1.00 41.69 161 LYS A CA 1
ATOM 1291 C C . LYS A 1 161 ? 21.097 11.921 -44.234 1.00 41.69 161 LYS A C 1
ATOM 1293 O O . LYS A 1 161 ? 21.499 13.078 -44.179 1.00 41.69 161 LYS A O 1
ATOM 1298 N N . GLU A 1 162 ? 21.864 10.885 -43.933 1.00 39.41 162 GLU A N 1
ATOM 1299 C CA . GLU A 1 162 ? 23.305 10.920 -44.011 1.00 39.41 162 GLU A CA 1
ATOM 1300 C C . GLU A 1 162 ? 23.577 10.959 -45.511 1.00 39.41 162 GLU A C 1
ATOM 1302 O O . GLU A 1 162 ? 23.848 9.967 -46.189 1.00 39.41 162 GLU A O 1
ATOM 1307 N N . GLN A 1 163 ? 23.323 12.144 -46.066 1.00 40.16 163 GLN A N 1
ATOM 1308 C CA . GLN A 1 163 ? 23.747 12.522 -47.383 1.00 40.16 163 GLN A CA 1
ATOM 1309 C C . GLN A 1 163 ? 25.254 12.463 -47.265 1.00 40.16 163 GLN A C 1
ATOM 1311 O O . GLN A 1 163 ? 25.877 13.377 -46.735 1.00 40.16 163 GLN A O 1
ATOM 1316 N N . SER A 1 164 ? 25.805 11.304 -47.631 1.00 40.97 164 SER A N 1
ATOM 1317 C CA . SER A 1 164 ? 27.229 11.115 -47.808 1.00 40.97 164 SER A CA 1
ATOM 1318 C C . SER A 1 164 ? 27.671 12.309 -48.633 1.00 40.97 164 SER A C 1
ATOM 1320 O O .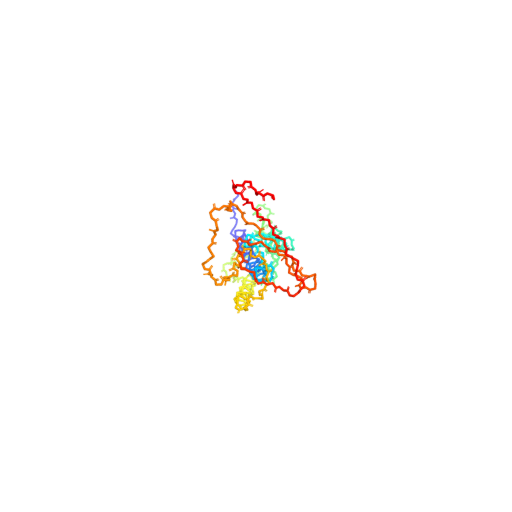 SER A 1 164 ? 27.290 12.425 -49.799 1.00 40.97 164 SER A O 1
ATOM 1322 N N . LEU A 1 165 ? 28.351 13.251 -47.981 1.00 45.91 165 LEU A N 1
ATOM 1323 C CA . LEU A 1 165 ? 28.924 14.422 -48.613 1.00 45.91 165 LEU A CA 1
ATOM 1324 C C . LEU A 1 165 ? 30.048 13.880 -49.489 1.00 45.91 165 LEU A C 1
ATOM 1326 O O . LEU A 1 165 ? 31.210 13.821 -49.096 1.00 45.91 165 LEU A O 1
ATOM 1330 N N . ILE A 1 166 ? 29.668 13.398 -50.672 1.00 51.44 166 ILE A N 1
ATOM 1331 C CA . ILE A 1 166 ? 30.570 13.341 -51.806 1.00 51.44 166 ILE A CA 1
ATOM 1332 C C . ILE A 1 166 ? 31.065 14.786 -51.931 1.00 51.44 166 ILE A C 1
ATOM 1334 O O . ILE A 1 166 ? 30.224 15.693 -51.938 1.00 51.44 166 ILE A O 1
ATOM 1338 N N . PRO A 1 167 ? 32.386 15.038 -51.931 1.00 47.22 167 PRO A N 1
ATOM 1339 C CA . PRO A 1 167 ? 32.892 16.385 -52.139 1.00 47.22 167 PRO A CA 1
ATOM 1340 C C . PRO A 1 167 ? 32.209 16.942 -53.385 1.00 47.22 167 PRO A C 1
ATOM 1342 O O . PRO A 1 167 ? 32.202 16.285 -54.426 1.00 47.22 167 PRO A O 1
ATOM 1345 N N . ALA A 1 168 ? 31.557 18.096 -53.238 1.00 51.09 168 ALA A N 1
ATOM 1346 C CA . ALA A 1 168 ? 30.813 18.747 -54.303 1.00 51.09 168 ALA A CA 1
ATOM 1347 C C . ALA A 1 168 ? 31.803 19.210 -55.376 1.00 51.09 168 ALA A C 1
ATOM 1349 O O . ALA A 1 168 ? 32.257 20.353 -55.393 1.00 51.09 168 ALA A O 1
ATOM 1350 N N . ILE A 1 169 ? 32.186 18.288 -56.254 1.00 54.81 169 ILE A N 1
ATOM 1351 C CA . ILE A 1 169 ? 32.814 18.615 -57.520 1.00 54.81 169 ILE A CA 1
ATOM 1352 C C . ILE A 1 169 ? 31.751 19.409 -58.278 1.00 54.81 169 ILE A C 1
ATOM 1354 O O . ILE A 1 169 ? 30.611 18.965 -58.412 1.00 54.81 169 ILE A O 1
ATOM 1358 N N . LYS A 1 170 ? 32.093 20.630 -58.694 1.00 55.16 170 LYS A N 1
ATOM 1359 C CA . LYS A 1 170 ? 31.200 21.492 -59.470 1.00 55.16 170 LYS A CA 1
ATOM 1360 C C . LYS A 1 170 ? 30.968 20.837 -60.831 1.00 55.16 170 LYS A C 1
ATOM 1362 O O . LYS A 1 170 ? 31.771 20.998 -61.745 1.00 55.16 170 LYS A O 1
ATOM 1367 N N . GLU A 1 171 ? 29.900 20.061 -60.937 1.00 60.72 171 GLU A N 1
ATOM 1368 C CA . GLU A 1 171 ? 29.493 19.410 -62.177 1.00 60.72 171 GLU A CA 1
ATOM 1369 C C . GLU A 1 171 ? 28.870 20.455 -63.112 1.00 60.72 171 GLU A C 1
ATOM 1371 O O . GLU A 1 171 ? 27.972 21.206 -62.726 1.00 60.72 171 GLU A O 1
ATOM 1376 N N . ASN A 1 172 ? 29.388 20.545 -64.338 1.00 57.62 172 ASN A N 1
ATOM 1377 C CA . ASN A 1 172 ? 28.823 21.396 -65.377 1.00 57.62 172 ASN A CA 1
ATOM 1378 C C . ASN A 1 172 ? 27.645 20.656 -66.018 1.00 57.62 172 ASN A C 1
ATOM 1380 O O . ASN A 1 172 ? 27.842 19.817 -66.896 1.00 57.62 172 ASN A O 1
ATOM 1384 N N . ILE A 1 173 ? 26.435 20.923 -65.533 1.00 61.75 173 ILE A N 1
ATOM 1385 C CA . ILE A 1 173 ? 25.212 20.419 -66.156 1.00 61.75 173 ILE A CA 1
ATOM 1386 C C . ILE A 1 173 ? 25.007 21.117 -67.502 1.00 61.75 173 ILE A C 1
ATOM 1388 O O . ILE A 1 173 ? 24.957 22.344 -67.580 1.00 61.75 173 ILE A O 1
ATOM 1392 N N . LEU A 1 174 ? 24.918 20.331 -68.575 1.00 60.78 174 LEU A N 1
ATOM 1393 C CA . LEU A 1 174 ? 24.618 20.861 -69.902 1.00 60.78 174 LEU A CA 1
ATOM 1394 C C . LEU A 1 174 ? 23.196 21.460 -69.895 1.00 60.78 174 LEU A C 1
ATOM 1396 O O . LEU A 1 174 ? 22.295 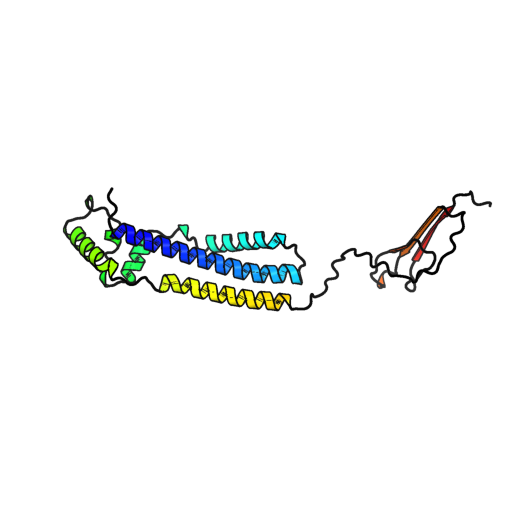20.840 -69.327 1.00 60.78 174 LEU A O 1
ATOM 1400 N N . PRO A 1 175 ? 22.965 22.622 -70.536 1.00 58.66 175 PRO A N 1
ATOM 1401 C CA . PRO A 1 175 ? 21.661 23.302 -70.536 1.00 58.66 175 PRO A CA 1
ATOM 1402 C C . PRO A 1 175 ? 20.511 22.501 -71.184 1.00 58.66 175 PRO A C 1
ATOM 1404 O O . PRO A 1 175 ? 19.353 22.911 -71.113 1.00 58.66 175 PRO A O 1
ATOM 1407 N N . GLU A 1 176 ? 20.822 21.362 -71.803 1.00 66.06 176 GLU A N 1
ATOM 1408 C CA . GLU A 1 176 ? 19.897 20.498 -72.542 1.00 66.06 176 GLU A CA 1
ATOM 1409 C C . GLU A 1 176 ? 19.303 19.340 -71.697 1.00 66.06 176 GLU A C 1
ATOM 1411 O O . GLU A 1 176 ? 18.448 18.581 -72.155 1.00 66.06 176 GLU A O 1
ATOM 1416 N N . ILE A 1 177 ? 19.726 19.194 -70.434 1.00 67.50 177 ILE A N 1
ATOM 1417 C CA . ILE A 1 177 ? 19.252 18.143 -69.515 1.00 67.50 177 ILE A CA 1
ATOM 1418 C C . ILE A 1 177 ? 18.254 18.749 -68.517 1.00 67.50 177 ILE A C 1
ATOM 1420 O O . ILE A 1 177 ? 18.607 19.659 -67.768 1.00 67.50 177 ILE A O 1
ATOM 1424 N N . SER A 1 178 ? 17.013 18.250 -68.490 1.00 64.00 178 SER A N 1
ATOM 1425 C CA . SER A 1 178 ? 15.931 18.774 -67.639 1.00 64.00 178 SER A CA 1
ATOM 1426 C C . SER A 1 178 ? 15.868 18.131 -66.254 1.00 64.00 178 SER A C 1
ATOM 1428 O O . SER A 1 178 ? 15.678 18.838 -65.266 1.00 64.00 178 SER A O 1
ATOM 1430 N N . ASP A 1 179 ? 16.030 16.810 -66.159 1.00 66.56 179 ASP A N 1
ATOM 1431 C CA . ASP A 1 179 ? 16.144 16.105 -64.877 1.00 66.56 179 ASP A CA 1
ATOM 1432 C C . ASP A 1 179 ? 17.057 14.886 -65.005 1.00 66.56 179 ASP A C 1
ATOM 1434 O O . ASP A 1 179 ? 17.250 14.299 -66.074 1.00 66.56 179 ASP A O 1
ATOM 1438 N N . PHE A 1 180 ? 17.638 14.517 -63.871 1.00 74.38 180 PHE A N 1
ATOM 1439 C CA . PHE A 1 180 ? 18.585 13.429 -63.763 1.00 74.38 180 PHE A CA 1
ATOM 1440 C C . PHE A 1 180 ? 18.304 12.605 -62.506 1.00 74.38 180 PHE A C 1
ATOM 1442 O O . PHE A 1 180 ? 18.313 13.130 -61.389 1.00 74.38 180 PHE A O 1
ATOM 1449 N N . ASN A 1 181 ? 18.091 11.298 -62.679 1.00 75.06 181 ASN A N 1
ATOM 1450 C CA . ASN A 1 181 ? 17.882 10.369 -61.574 1.00 75.06 181 ASN A CA 1
ATOM 1451 C C . ASN A 1 181 ? 18.785 9.138 -61.711 1.00 75.06 181 ASN A C 1
ATOM 1453 O O . ASN A 1 181 ? 18.614 8.307 -62.604 1.00 75.06 181 ASN A O 1
ATOM 1457 N N . LEU A 1 182 ? 19.711 8.983 -60.761 1.00 77.81 182 LEU A N 1
ATOM 1458 C CA . LEU A 1 182 ? 20.522 7.781 -60.616 1.00 77.81 182 LEU A CA 1
ATOM 1459 C C . LEU A 1 182 ? 19.950 6.867 -59.540 1.00 77.81 182 LEU A C 1
ATOM 1461 O O . LEU A 1 182 ? 19.713 7.318 -58.419 1.00 77.81 182 LEU A O 1
ATOM 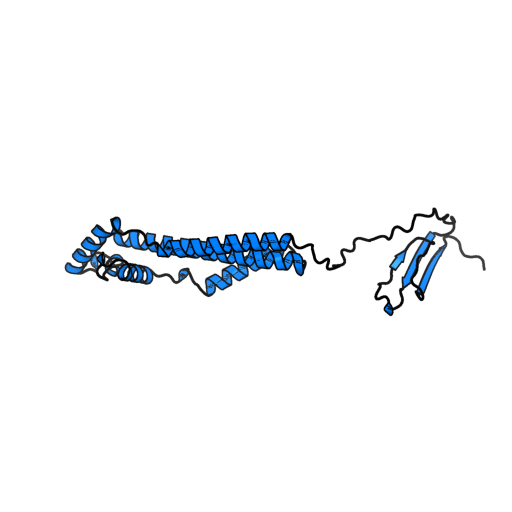1465 N N . THR A 1 183 ? 19.833 5.572 -59.830 1.00 80.88 183 THR A N 1
ATOM 1466 C CA . THR A 1 183 ? 19.562 4.547 -58.812 1.00 80.88 183 THR A CA 1
ATOM 1467 C C . THR A 1 183 ? 20.723 3.557 -58.733 1.00 80.88 183 THR A C 1
ATOM 1469 O O . THR A 1 183 ? 21.045 2.891 -59.714 1.00 80.88 183 THR A O 1
ATOM 1472 N N . ILE A 1 184 ? 21.339 3.439 -57.556 1.00 81.62 184 ILE A N 1
ATOM 1473 C CA . ILE A 1 184 ? 22.421 2.492 -57.259 1.00 81.62 184 ILE A CA 1
ATOM 1474 C C . ILE A 1 184 ? 21.844 1.369 -56.399 1.00 81.62 184 ILE A C 1
ATOM 1476 O O . ILE A 1 184 ? 21.324 1.628 -55.313 1.00 81.62 184 ILE A O 1
ATOM 1480 N N . SER A 1 185 ? 21.952 0.128 -56.871 1.00 83.81 185 SER A N 1
ATOM 1481 C CA . SER A 1 185 ? 21.541 -1.080 -56.149 1.00 83.81 185 SER A CA 1
ATOM 1482 C C . SER A 1 185 ? 22.780 -1.884 -55.735 1.00 83.81 185 SER A C 1
ATOM 1484 O O . SER A 1 185 ? 23.411 -2.502 -56.601 1.00 83.81 185 SER A O 1
ATOM 1486 N N . PRO A 1 186 ? 23.160 -1.868 -54.442 1.00 82.62 186 PRO A N 1
ATOM 1487 C CA . PRO A 1 186 ? 24.286 -2.647 -53.932 1.00 82.62 186 PRO A CA 1
ATOM 1488 C C . PRO A 1 186 ? 24.056 -4.162 -54.079 1.00 82.62 186 PRO A C 1
ATOM 1490 O O . PRO A 1 186 ? 22.905 -4.608 -54.100 1.00 82.62 186 PRO A O 1
ATOM 1493 N N . PRO A 1 187 ? 25.122 -4.980 -54.154 1.00 77.25 187 PRO A N 1
ATOM 1494 C CA . PRO A 1 187 ? 24.982 -6.429 -54.238 1.00 77.25 187 PRO A CA 1
ATOM 1495 C C . PRO A 1 187 ? 24.491 -7.025 -52.911 1.00 77.25 187 PRO A C 1
ATOM 1497 O O . PRO A 1 187 ? 24.822 -6.536 -51.828 1.00 77.25 187 PRO A O 1
ATOM 1500 N N . THR A 1 188 ? 23.723 -8.114 -52.993 1.00 75.31 188 THR A N 1
ATOM 1501 C CA . THR A 1 188 ? 22.963 -8.700 -51.871 1.00 75.31 188 THR A CA 1
ATOM 1502 C C . THR A 1 188 ? 23.819 -9.030 -50.645 1.00 75.31 188 THR A C 1
ATOM 1504 O O . THR A 1 188 ? 23.358 -8.865 -49.518 1.00 75.31 188 THR A O 1
ATOM 1507 N N . TYR A 1 189 ? 25.083 -9.422 -50.835 1.00 69.69 189 TYR A N 1
ATOM 1508 C CA . TYR A 1 189 ? 25.997 -9.749 -49.732 1.00 69.69 189 TYR A CA 1
ATOM 1509 C C . TYR A 1 189 ? 26.387 -8.535 -48.870 1.00 69.69 189 TYR A C 1
ATOM 1511 O O . TYR A 1 189 ? 26.851 -8.712 -47.748 1.00 69.69 189 TYR A O 1
ATOM 1519 N N . THR A 1 190 ? 26.188 -7.305 -49.362 1.00 75.06 190 THR A N 1
ATOM 1520 C CA . THR A 1 190 ? 26.473 -6.076 -48.600 1.00 75.06 190 THR A CA 1
ATOM 1521 C C . THR A 1 190 ? 25.344 -5.686 -47.652 1.00 75.06 190 THR A C 1
ATOM 1523 O O . THR A 1 190 ? 25.555 -4.833 -46.795 1.00 75.06 190 THR A O 1
ATOM 1526 N N . GLN A 1 191 ? 24.152 -6.278 -47.809 1.00 72.19 191 GLN A N 1
ATOM 1527 C CA . GLN A 1 191 ? 22.938 -5.958 -47.044 1.00 72.19 191 GLN A CA 1
ATOM 1528 C C . GLN A 1 191 ? 22.564 -4.459 -47.036 1.00 72.19 191 GLN A C 1
ATOM 1530 O O . GLN A 1 191 ? 21.811 -4.003 -46.177 1.00 72.19 191 GLN A O 1
ATOM 1535 N N . LYS A 1 192 ? 23.071 -3.671 -47.994 1.00 76.50 192 LYS A N 1
ATOM 1536 C CA . LYS A 1 192 ? 22.764 -2.242 -48.118 1.00 76.50 192 LYS A CA 1
ATOM 1537 C C . LYS A 1 192 ? 21.537 -2.018 -48.998 1.00 76.50 192 LYS A C 1
ATOM 1539 O O . LYS A 1 192 ? 21.361 -2.683 -50.016 1.00 76.50 192 LYS A O 1
ATOM 1544 N N . ALA A 1 193 ? 20.715 -1.037 -48.630 1.00 76.75 193 ALA A N 1
ATOM 1545 C CA . ALA A 1 193 ? 19.555 -0.631 -49.418 1.00 76.75 193 ALA A CA 1
ATOM 1546 C C . ALA A 1 193 ? 19.960 0.126 -50.696 1.00 76.75 193 ALA A C 1
ATOM 1548 O O . ALA A 1 193 ? 21.014 0.765 -50.756 1.00 76.75 193 ALA A O 1
ATOM 1549 N N . ALA A 1 194 ? 19.091 0.086 -51.709 1.00 80.06 194 ALA A N 1
ATOM 1550 C CA . ALA A 1 194 ? 19.262 0.882 -52.918 1.00 80.06 194 ALA A CA 1
ATOM 1551 C C . ALA A 1 194 ? 19.209 2.383 -52.592 1.00 80.06 194 ALA A C 1
ATOM 1553 O O . ALA A 1 194 ? 18.346 2.834 -51.835 1.00 80.06 194 ALA A O 1
ATOM 1554 N N . ARG A 1 195 ? 20.119 3.165 -53.181 1.00 79.19 195 ARG A N 1
ATOM 1555 C CA . ARG A 1 195 ? 20.211 4.618 -52.971 1.00 79.19 195 ARG A CA 1
ATOM 1556 C C . ARG A 1 195 ? 19.991 5.384 -54.268 1.00 79.19 195 ARG A C 1
ATOM 1558 O O . ARG A 1 195 ? 20.364 4.912 -55.341 1.00 79.19 195 ARG A O 1
ATOM 1565 N N . LYS A 1 196 ? 19.400 6.577 -54.157 1.00 78.25 196 LYS A N 1
ATOM 1566 C CA . LYS A 1 196 ? 19.203 7.506 -55.276 1.00 78.25 196 LYS A CA 1
ATOM 1567 C C . LYS A 1 196 ? 20.065 8.749 -55.102 1.00 78.25 196 LYS A C 1
ATOM 1569 O O . LYS A 1 196 ? 20.166 9.262 -53.990 1.00 78.25 196 LYS A O 1
ATOM 1574 N N . GLN A 1 197 ? 20.649 9.240 -56.189 1.00 74.25 197 GLN A N 1
ATOM 1575 C CA . GLN A 1 197 ? 21.401 10.498 -56.194 1.00 74.25 197 GLN A CA 1
ATOM 1576 C C . GLN A 1 197 ? 21.132 11.300 -57.470 1.00 74.25 197 GLN A C 1
ATOM 1578 O O . GLN A 1 197 ? 20.757 10.740 -58.498 1.00 74.25 197 GLN A O 1
ATOM 1583 N N . LYS A 1 198 ? 21.336 12.616 -57.371 1.00 69.88 198 LYS A N 1
ATOM 1584 C CA . LYS A 1 198 ? 21.185 13.588 -58.465 1.00 69.88 198 LYS A CA 1
ATOM 1585 C C . LYS A 1 198 ? 22.528 14.170 -58.936 1.00 69.88 198 LYS A C 1
ATOM 1587 O O . LYS A 1 198 ? 22.567 15.249 -59.507 1.00 69.88 198 LYS A O 1
ATOM 1592 N N . THR A 1 199 ? 23.627 13.475 -58.655 1.00 71.06 199 THR A N 1
ATOM 1593 C CA . THR A 1 199 ? 24.992 13.851 -59.060 1.00 71.06 199 THR A CA 1
ATOM 1594 C C . THR A 1 199 ? 25.555 12.808 -60.017 1.00 71.06 199 THR A C 1
ATOM 1596 O O . THR A 1 199 ? 25.308 11.611 -59.831 1.00 71.06 199 THR A O 1
ATOM 1599 N N . PHE A 1 200 ? 26.323 13.246 -61.013 1.00 70.06 200 PHE A N 1
ATOM 1600 C CA . PHE A 1 200 ? 26.993 12.374 -61.982 1.00 70.06 200 PHE A CA 1
ATOM 1601 C C . PHE A 1 200 ? 28.169 11.614 -61.353 1.00 70.06 200 PHE A C 1
ATOM 1603 O O . PHE A 1 200 ? 28.482 10.492 -61.746 1.00 70.06 200 PHE A O 1
ATOM 1610 N N . SER A 1 201 ? 28.802 12.187 -60.333 1.00 73.88 201 SER A N 1
ATOM 1611 C CA . SER A 1 201 ? 29.881 11.539 -59.595 1.00 73.88 201 SER A CA 1
ATOM 1612 C C . SER A 1 201 ? 29.337 10.416 -58.717 1.00 73.88 201 SER A C 1
ATOM 1614 O O . SER A 1 201 ? 28.539 10.648 -57.803 1.00 73.88 201 SER A O 1
ATOM 1616 N N . ILE A 1 202 ? 29.787 9.186 -58.972 1.00 74.00 202 ILE A N 1
ATOM 1617 C CA . ILE A 1 202 ? 29.349 7.988 -58.252 1.00 74.00 202 ILE A CA 1
ATOM 1618 C C . ILE A 1 202 ? 30.494 7.381 -57.448 1.00 74.00 202 ILE A C 1
ATOM 1620 O O . ILE A 1 202 ? 31.607 7.208 -57.936 1.00 74.00 202 ILE A O 1
ATOM 1624 N N . LYS A 1 203 ? 30.193 6.993 -56.210 1.00 77.00 203 LYS A N 1
ATOM 1625 C CA . LYS A 1 203 ? 31.000 6.045 -55.440 1.00 77.00 203 LYS A CA 1
ATOM 1626 C C . LYS A 1 203 ? 30.153 4.797 -55.262 1.00 77.00 203 LYS A C 1
ATOM 1628 O O . LYS A 1 203 ? 29.012 4.904 -54.812 1.00 77.00 203 LYS A O 1
ATOM 1633 N N . LEU A 1 204 ? 30.679 3.640 -55.645 1.00 79.31 204 LEU A N 1
ATOM 1634 C CA . LEU A 1 204 ? 29.934 2.383 -55.680 1.00 79.31 204 LEU A CA 1
ATOM 1635 C C . LEU A 1 204 ? 30.740 1.233 -55.088 1.00 79.31 204 LEU A C 1
ATOM 1637 O O . LEU A 1 204 ? 31.968 1.233 -55.107 1.00 79.31 204 LEU A O 1
ATOM 1641 N N . GLU A 1 205 ? 30.011 0.289 -54.516 1.00 81.31 205 GLU A N 1
ATOM 1642 C CA . GLU A 1 205 ? 30.506 -1.002 -54.075 1.00 81.31 205 GLU A CA 1
ATOM 1643 C C . GLU A 1 205 ? 30.822 -1.886 -55.292 1.00 81.31 205 GLU A C 1
ATOM 1645 O O . GLU A 1 205 ? 30.108 -1.837 -56.296 1.00 81.31 205 GLU A O 1
ATOM 1650 N N . ASP A 1 206 ? 31.873 -2.702 -55.199 1.00 74.50 206 ASP A N 1
ATOM 1651 C CA . ASP A 1 206 ? 32.229 -3.636 -56.268 1.00 74.50 206 ASP A CA 1
ATOM 1652 C C . ASP A 1 206 ? 31.063 -4.605 -56.545 1.00 74.50 206 ASP A C 1
ATOM 1654 O O . ASP A 1 206 ? 30.443 -5.127 -55.617 1.00 74.50 206 ASP A O 1
ATOM 1658 N N . GLY A 1 207 ? 30.699 -4.775 -57.817 1.00 78.25 207 GLY A N 1
ATOM 1659 C CA . GLY A 1 207 ? 29.526 -5.552 -58.237 1.00 78.25 207 GLY A CA 1
ATOM 1660 C C . GLY A 1 207 ? 28.152 -4.873 -58.071 1.00 78.25 207 GLY A C 1
ATOM 1661 O O . GLY A 1 207 ? 27.128 -5.544 -58.229 1.00 78.25 207 GLY A O 1
ATOM 1662 N N . ALA A 1 208 ? 28.078 -3.572 -57.762 1.00 84.62 208 ALA A N 1
ATOM 1663 C CA . ALA A 1 208 ? 26.806 -2.841 -57.710 1.00 84.62 208 ALA A CA 1
ATOM 1664 C C . ALA A 1 208 ? 26.184 -2.617 -59.103 1.00 84.62 208 ALA A C 1
ATOM 1666 O O . ALA A 1 208 ? 26.877 -2.331 -60.079 1.00 84.62 208 ALA A O 1
ATOM 1667 N N . LYS A 1 209 ? 24.847 -2.680 -59.186 1.00 83.69 209 LYS A N 1
ATOM 1668 C CA . LYS A 1 209 ? 24.094 -2.327 -60.401 1.00 83.69 209 LYS A CA 1
ATOM 1669 C C . LYS A 1 209 ? 23.712 -0.853 -60.372 1.00 83.69 209 LYS A C 1
ATOM 1671 O O . LYS A 1 209 ? 23.169 -0.371 -59.377 1.00 83.69 209 LYS A O 1
ATOM 1676 N N . VAL A 1 210 ? 23.945 -0.154 -61.477 1.00 83.25 210 VAL A N 1
ATOM 1677 C CA . VAL A 1 210 ? 23.653 1.276 -61.614 1.00 83.25 210 VAL A CA 1
ATOM 1678 C C . VAL A 1 210 ? 22.653 1.482 -62.746 1.00 83.25 210 VAL A C 1
ATOM 1680 O O . VAL A 1 210 ? 22.867 0.985 -63.847 1.00 83.25 210 VAL A O 1
ATOM 1683 N N . ASN A 1 211 ? 21.570 2.211 -62.473 1.00 80.94 211 ASN A N 1
ATOM 1684 C CA . ASN A 1 211 ? 20.575 2.593 -63.471 1.00 80.94 211 ASN A CA 1
ATOM 1685 C C . ASN A 1 211 ? 20.531 4.118 -63.625 1.00 80.94 211 ASN A C 1
ATOM 1687 O O . ASN A 1 211 ? 20.300 4.826 -62.639 1.00 80.94 211 ASN A O 1
ATOM 1691 N N . TRP A 1 212 ? 20.737 4.590 -64.855 1.00 81.06 212 TRP A N 1
ATOM 1692 C CA . TRP A 1 212 ? 20.736 6.004 -65.229 1.00 81.06 212 TRP A CA 1
ATOM 1693 C C . TRP A 1 212 ? 19.439 6.337 -65.959 1.00 81.06 212 TRP A C 1
ATOM 1695 O O . TRP A 1 212 ? 19.128 5.717 -66.973 1.00 81.06 212 TRP A O 1
ATOM 1705 N N . GLN A 1 213 ? 18.708 7.334 -65.466 1.00 80.62 213 GLN A N 1
ATOM 1706 C CA . GLN A 1 213 ? 17.589 7.933 -66.183 1.00 80.62 213 GLN A CA 1
ATOM 1707 C C . GLN A 1 213 ? 17.889 9.416 -66.395 1.00 80.62 213 GLN A C 1
ATOM 1709 O O . GLN A 1 213 ? 18.071 10.165 -65.432 1.00 80.62 213 GLN A O 1
ATOM 1714 N N . ILE A 1 214 ? 17.986 9.804 -67.665 1.00 79.38 214 ILE A N 1
ATOM 1715 C CA . ILE A 1 214 ? 18.305 11.162 -68.102 1.00 79.38 214 ILE A CA 1
ATOM 1716 C C . ILE A 1 214 ? 17.124 11.653 -68.928 1.00 79.38 214 ILE A C 1
ATOM 1718 O O . ILE A 1 214 ? 16.711 10.978 -69.870 1.00 79.38 214 ILE A O 1
ATOM 1722 N N . GLU A 1 215 ? 16.591 12.814 -68.566 1.00 79.25 215 GLU A N 1
ATOM 1723 C CA . GLU A 1 215 ? 15.547 13.494 -69.325 1.00 79.25 215 GLU A CA 1
ATOM 1724 C C . GLU A 1 215 ? 16.151 14.729 -69.995 1.00 79.25 215 GLU A C 1
ATOM 1726 O O . GLU A 1 215 ? 16.831 15.529 -69.346 1.00 79.25 215 GLU A O 1
ATOM 1731 N N . THR A 1 216 ? 15.937 14.862 -71.303 1.00 78.12 216 THR A N 1
ATOM 1732 C CA . THR A 1 216 ? 16.399 16.004 -72.099 1.00 78.12 216 THR A CA 1
ATOM 1733 C C . THR A 1 216 ? 15.226 16.923 -72.414 1.00 78.12 216 THR A C 1
ATOM 1735 O O . THR A 1 216 ? 14.096 16.471 -72.604 1.00 78.12 216 THR A O 1
ATOM 1738 N N . ASN A 1 217 ? 15.485 18.229 -72.475 1.00 78.56 217 ASN A N 1
ATOM 1739 C CA . ASN A 1 217 ? 14.470 19.216 -72.864 1.00 78.56 217 ASN A CA 1
ATOM 1740 C C . ASN A 1 217 ? 14.355 19.387 -74.391 1.00 78.56 217 ASN A C 1
ATOM 1742 O O . ASN A 1 217 ? 13.411 20.027 -74.856 1.00 78.56 217 ASN A O 1
ATOM 1746 N N . ILE A 1 218 ? 15.281 18.809 -75.159 1.00 77.88 218 ILE A N 1
ATOM 1747 C CA . ILE A 1 218 ? 15.301 18.814 -76.624 1.00 77.88 218 ILE A CA 1
ATOM 1748 C C . ILE A 1 218 ? 15.251 17.355 -77.124 1.00 77.88 218 ILE A C 1
ATOM 1750 O O . ILE A 1 218 ? 15.810 16.457 -76.476 1.00 77.88 218 ILE A O 1
ATOM 1754 N N . PRO A 1 219 ? 14.541 17.078 -78.237 1.00 72.56 219 PRO A N 1
ATOM 1755 C CA . PRO A 1 219 ? 14.562 15.768 -78.877 1.00 72.56 219 PRO A CA 1
ATOM 1756 C C . PRO A 1 219 ? 15.981 15.390 -79.313 1.00 72.56 219 PRO A C 1
ATOM 1758 O O . PRO A 1 219 ? 16.665 16.162 -79.975 1.00 72.56 219 PRO A O 1
ATOM 1761 N N . VAL A 1 220 ? 16.396 14.172 -78.971 1.00 65.25 220 VAL A N 1
ATOM 1762 C CA . VAL A 1 220 ? 17.699 13.628 -79.366 1.00 65.25 220 VAL A CA 1
ATOM 1763 C C . VAL A 1 220 ? 17.685 13.360 -80.873 1.00 65.25 220 VAL A C 1
ATOM 1765 O O . VAL A 1 220 ? 16.891 12.539 -81.344 1.00 65.25 220 VAL A O 1
ATOM 1768 N N . GLU A 1 221 ? 18.533 14.058 -81.633 1.00 69.31 221 GLU A N 1
ATOM 1769 C CA . GLU A 1 221 ? 18.771 13.729 -83.044 1.00 69.31 221 GLU A CA 1
ATOM 1770 C C . GLU A 1 221 ? 19.389 12.328 -83.165 1.00 69.31 221 GLU A C 1
ATOM 1772 O O . GLU A 1 221 ? 20.164 11.891 -82.313 1.00 69.31 221 GLU A O 1
ATOM 1777 N N . LYS A 1 222 ? 18.971 11.597 -84.199 1.00 48.59 222 LYS A N 1
ATOM 1778 C CA . LYS A 1 222 ? 19.208 10.161 -84.366 1.00 48.59 222 LYS A CA 1
ATOM 1779 C C . LYS A 1 222 ? 20.451 9.863 -85.193 1.00 48.59 222 LYS A C 1
ATOM 1781 O O . LYS A 1 222 ? 20.661 10.589 -86.188 1.00 48.59 222 LYS A O 1
#

Sequence (222 aa):
MQKTEGLNWIHNLRTKWIIFRLLSIIAISLAITLVLSAIAVNILHLTIWTVPLVFLTVTTIILLINPVWKTSYNDVTRFVNNKYPEVEESADLLLLDDKELPMLQQFQRDKIEAVIPSLQNPKEIKGKIYSAALILIIALISSYGISKIPEIKHNQNQTTKEQSLIPAIKENILPEISDFNLTISPPTYTQKAARKQKTFSIKLEDGAKVNWQIETNIPVEK

Secondary structure (DSSP, 8-state):
-PPPHHHHHHHHHHHHHHHHHHHHHHHHHHHHHHHHHHHHHHTT---TTHHHHHHHHHHHHHHHHS-GGG--HHHHHHHHHHH-GGGTT-GGGGGS-GGGS-HHHHHHHHHHHHHGGGSPPPHHHHHHHHHHHHHHHHHHHHHHHHHTS-------------------------TTEEEEEEEEE--GGG-PPPEEES-S-----TT-EEEEEEEESSPPP-